Protein AF-A0A7K1TTN1-F1 (afdb_monomer)

pLDDT: mean 75.19, std 17.67, range [38.16, 95.88]

Sequence (261 aa):
MTITYNLHSREGASLLLTLPEPTRIPIPAVREAVEKFAKRAAQHREASAALRAADSAVDRARAEIDAEAADAAEDGGTVPAKKLVKKLRAAQDALEEARIEFDARDTALRKAHTRVVETIRHHAPAWRAEVMGLADAAILRVTSARETLRKAGVELDESISTLGLLDRLTDGARMRGRSVPMTDGIPALLPLDVSAAYVGEALDRIGIAIGEAMETLDVQRGAERSTPDVVVPVAGEDQADEPPASEPAALGDMTIGADDE

Solvent-accessible surface area (backbone atoms only — not comparable to full-atom values): 15153 Å² total; per-residue (Å²): 114,71,50,74,45,81,44,77,46,93,89,71,52,67,51,76,48,77,44,69,42,51,93,75,44,87,46,63,72,47,22,55,36,48,50,54,34,53,54,35,51,51,52,34,53,51,31,50,50,49,33,53,52,27,50,55,42,36,54,48,42,48,54,52,40,54,48,57,42,48,53,26,53,73,72,73,47,81,58,63,58,74,62,46,52,52,53,43,48,56,31,47,52,51,30,52,52,29,46,54,51,32,54,54,33,49,53,52,34,54,53,32,50,53,50,32,54,52,45,42,62,74,41,40,67,63,47,50,55,52,52,49,54,52,47,54,55,47,51,53,50,52,54,51,49,51,52,51,51,52,52,54,50,51,54,47,51,52,53,49,51,50,49,55,49,50,52,52,52,54,49,61,54,41,77,72,76,59,91,74,97,81,74,99,75,68,77,82,70,68,63,68,73,57,59,54,50,54,52,51,52,50,54,48,53,52,49,50,54,51,50,56,52,50,53,54,50,50,51,54,55,49,49,63,73,65,56,72,92,68,82,70,80,76,84,70,93,73,82,75,83,75,79,80,82,76,78,83,75,90,76,75,91,72,84,77,78,80,86,79,138

Mean predicted aligned error: 15.79 Å

Structure (mmCIF, N/CA/C/O backbone):
data_AF-A0A7K1TTN1-F1
#
_entry.id   AF-A0A7K1TTN1-F1
#
loop_
_atom_site.group_PDB
_atom_site.id
_atom_site.type_symbol
_atom_site.label_atom_id
_atom_site.label_alt_id
_atom_site.label_comp_id
_atom_site.label_asym_id
_atom_site.label_entity_id
_atom_site.label_seq_id
_atom_site.pdbx_PDB_ins_code
_atom_site.Cartn_x
_atom_site.Cartn_y
_atom_site.Cartn_z
_atom_site.occupancy
_atom_site.B_iso_or_equiv
_atom_site.auth_seq_id
_atom_site.auth_comp_id
_atom_site.auth_asym_id
_atom_site.auth_atom_id
_atom_site.pdbx_PDB_model_num
ATOM 1 N N . MET A 1 1 ? 8.713 -3.041 -7.014 1.00 66.38 1 MET A N 1
ATOM 2 C CA . MET A 1 1 ? 7.601 -3.658 -6.280 1.00 66.38 1 MET A CA 1
ATOM 3 C C . MET A 1 1 ? 6.569 -2.566 -6.043 1.00 66.38 1 MET A C 1
ATOM 5 O O . MET A 1 1 ? 6.954 -1.416 -5.848 1.00 66.38 1 MET A O 1
ATOM 9 N N . THR A 1 2 ? 5.288 -2.884 -6.202 1.00 77.06 2 THR A N 1
ATOM 10 C CA . THR A 1 2 ? 4.166 -1.964 -5.961 1.00 77.06 2 THR A CA 1
ATOM 11 C C . THR A 1 2 ? 3.527 -2.310 -4.626 1.00 77.06 2 THR A C 1
ATOM 13 O O . THR A 1 2 ? 3.401 -3.486 -4.291 1.00 77.06 2 THR A O 1
ATOM 16 N N . ILE A 1 3 ? 3.125 -1.297 -3.867 1.00 79.00 3 ILE A N 1
ATOM 17 C CA . ILE A 1 3 ? 2.414 -1.454 -2.604 1.00 79.00 3 ILE A CA 1
ATOM 18 C C . ILE A 1 3 ? 0.946 -1.120 -2.860 1.00 79.00 3 ILE A C 1
ATOM 20 O O . ILE A 1 3 ? 0.617 -0.020 -3.309 1.00 79.00 3 ILE A O 1
ATOM 24 N N . THR A 1 4 ? 0.069 -2.080 -2.575 1.00 82.69 4 THR A N 1
ATOM 25 C CA . THR A 1 4 ? -1.381 -1.884 -2.635 1.00 82.69 4 THR A CA 1
ATOM 26 C C . THR A 1 4 ? -1.904 -1.589 -1.237 1.00 82.69 4 THR A C 1
ATOM 28 O O . THR A 1 4 ? -1.743 -2.383 -0.309 1.00 82.69 4 THR A O 1
ATOM 31 N N . TYR A 1 5 ? -2.547 -0.439 -1.088 1.00 77.75 5 TYR A N 1
ATOM 32 C CA . TYR A 1 5 ? -3.253 -0.043 0.118 1.00 77.75 5 TYR A CA 1
ATOM 33 C C . TYR A 1 5 ? -4.741 -0.286 -0.112 1.00 77.75 5 TYR A C 1
ATOM 35 O O . TYR A 1 5 ? -5.358 0.396 -0.923 1.00 77.75 5 TYR A O 1
ATOM 43 N N . ASN A 1 6 ? -5.293 -1.274 0.592 1.00 82.44 6 ASN A N 1
ATOM 44 C CA . ASN A 1 6 ? -6.732 -1.478 0.701 1.00 82.44 6 ASN A CA 1
ATOM 45 C C . ASN A 1 6 ? -7.145 -1.097 2.124 1.00 82.44 6 ASN A C 1
ATOM 47 O O . ASN A 1 6 ? -6.752 -1.764 3.087 1.00 82.44 6 ASN A O 1
ATOM 51 N N . LEU A 1 7 ? -7.823 0.040 2.260 1.00 76.06 7 LEU A N 1
ATOM 52 C CA . LEU A 1 7 ? -8.209 0.601 3.550 1.00 76.06 7 LEU A CA 1
ATOM 53 C C . LEU A 1 7 ? -9.715 0.828 3.553 1.00 76.06 7 LEU A C 1
ATOM 55 O O . LEU A 1 7 ? -10.249 1.517 2.688 1.00 76.06 7 LEU A O 1
ATOM 59 N N . HIS A 1 8 ? -10.389 0.243 4.535 1.00 76.19 8 HIS A N 1
ATOM 60 C CA . HIS A 1 8 ? -11.821 0.412 4.729 1.00 76.19 8 HIS A CA 1
ATOM 61 C C . HIS A 1 8 ? -12.064 1.540 5.721 1.00 76.19 8 HIS A C 1
ATOM 63 O O . HIS A 1 8 ? -11.552 1.500 6.841 1.00 76.19 8 HIS A O 1
ATOM 69 N N . SER A 1 9 ? -12.851 2.520 5.300 1.00 74.19 9 SER A N 1
ATOM 70 C CA . SER A 1 9 ? -13.423 3.516 6.190 1.00 74.19 9 SER A CA 1
ATOM 71 C C . SER A 1 9 ? -14.698 2.976 6.843 1.00 74.19 9 SER A C 1
ATOM 73 O O . SER A 1 9 ? -15.355 2.065 6.331 1.00 74.19 9 SER A O 1
ATOM 75 N N . ARG A 1 10 ? -15.074 3.577 7.972 1.00 70.31 10 ARG A N 1
ATOM 76 C CA . ARG A 1 10 ? -16.299 3.278 8.722 1.00 70.31 10 ARG A CA 1
ATOM 77 C C . ARG A 1 10 ? -17.580 3.533 7.928 1.00 70.31 10 ARG A C 1
ATOM 79 O O . ARG A 1 10 ? -18.557 2.825 8.130 1.00 70.31 10 ARG A O 1
ATOM 86 N N . GLU A 1 11 ? -17.568 4.485 6.998 1.00 72.81 11 GLU A N 1
ATOM 87 C CA . GLU A 1 11 ? -18.712 4.783 6.117 1.00 72.81 11 GLU A CA 1
ATOM 88 C C . GLU A 1 11 ? -18.897 3.739 4.995 1.00 72.81 11 GLU A C 1
ATOM 90 O O . GLU A 1 11 ? -19.716 3.923 4.102 1.00 72.81 11 GLU A O 1
ATOM 95 N N . GLY A 1 12 ? -18.112 2.654 4.991 1.00 69.25 12 GLY A N 1
ATOM 96 C CA . GLY A 1 12 ? -18.140 1.632 3.940 1.00 69.25 12 GLY A CA 1
ATOM 97 C C . GLY A 1 12 ? -17.343 2.006 2.687 1.00 69.25 12 GLY A C 1
ATOM 98 O O . GLY A 1 12 ? -17.190 1.183 1.788 1.00 69.25 12 GLY A O 1
ATOM 99 N N . ALA A 1 13 ? -16.773 3.213 2.632 1.00 71.56 13 ALA A N 1
ATOM 100 C CA . ALA A 1 13 ? -15.875 3.616 1.560 1.00 71.56 13 ALA A CA 1
ATOM 101 C C . ALA A 1 13 ? -14.544 2.850 1.653 1.00 71.56 13 ALA A C 1
ATOM 103 O O . ALA A 1 13 ? -13.843 2.914 2.666 1.00 71.56 13 ALA A O 1
ATOM 104 N N . SER A 1 14 ? -14.169 2.140 0.589 1.00 77.38 14 SER A N 1
ATOM 105 C CA . SER A 1 14 ? -12.835 1.556 0.447 1.00 77.38 14 SER A CA 1
ATOM 106 C C . SER A 1 14 ? -11.921 2.509 -0.316 1.00 77.38 14 SER A C 1
ATOM 108 O O . SER A 1 14 ? -12.202 2.858 -1.463 1.00 77.38 14 SER A O 1
ATOM 110 N N . LEU A 1 15 ? -10.803 2.890 0.293 1.00 76.38 15 LEU A N 1
ATOM 111 C CA . LEU A 1 15 ? -9.712 3.571 -0.389 1.00 76.38 15 LEU A CA 1
ATOM 112 C C . LEU A 1 15 ? -8.762 2.509 -0.941 1.00 76.38 15 LEU A C 1
ATOM 114 O O . LEU A 1 15 ? -8.043 1.852 -0.182 1.00 76.38 15 LEU A O 1
ATOM 118 N N . LEU A 1 16 ? -8.784 2.348 -2.265 1.00 80.56 16 LEU A N 1
ATOM 119 C CA . LEU A 1 16 ? -7.839 1.517 -2.999 1.00 80.56 16 LEU A CA 1
ATOM 120 C C . LEU A 1 16 ? -6.797 2.415 -3.661 1.00 80.56 16 LEU A C 1
ATOM 122 O O . LEU A 1 16 ? -7.127 3.226 -4.524 1.00 80.56 16 LEU A O 1
ATOM 126 N N . LEU A 1 17 ? -5.535 2.248 -3.274 1.00 78.06 17 LEU A N 1
ATOM 127 C CA . LEU A 1 17 ? -4.427 2.980 -3.874 1.00 78.06 17 LEU A CA 1
ATOM 128 C C . LEU A 1 17 ? -3.251 2.032 -4.112 1.00 78.06 17 LEU A C 1
ATOM 130 O O . LEU A 1 17 ? -2.709 1.460 -3.167 1.00 78.06 17 LEU A O 1
ATOM 134 N N . THR A 1 18 ? -2.846 1.874 -5.371 1.00 81.38 18 THR A N 1
ATOM 135 C CA . THR A 1 18 ? -1.661 1.095 -5.751 1.00 81.38 18 THR A CA 1
ATOM 136 C C . THR A 1 18 ? -0.576 2.049 -6.209 1.00 81.38 18 THR A C 1
ATOM 138 O O . THR A 1 18 ? -0.750 2.769 -7.190 1.00 81.38 18 THR A O 1
ATOM 141 N N . LEU A 1 19 ? 0.546 2.063 -5.490 1.00 80.50 19 LEU A N 1
ATOM 142 C CA . LEU A 1 19 ? 1.662 2.959 -5.776 1.00 80.50 19 LEU A CA 1
ATOM 143 C C . LEU A 1 19 ? 2.989 2.200 -5.798 1.00 80.50 19 LEU A C 1
ATOM 145 O O . LEU A 1 19 ? 3.146 1.208 -5.082 1.00 80.50 19 LEU A O 1
ATOM 149 N N . PRO A 1 20 ? 3.963 2.640 -6.608 1.00 80.00 20 PRO A N 1
ATOM 150 C CA . PRO A 1 20 ? 5.324 2.133 -6.509 1.00 80.00 20 PRO A CA 1
ATOM 151 C C . PRO A 1 20 ? 5.926 2.444 -5.131 1.00 80.00 20 PRO A C 1
ATOM 153 O O . PRO A 1 20 ? 5.521 3.391 -4.455 1.00 80.00 20 PRO A O 1
ATOM 156 N N . GLU A 1 21 ? 6.915 1.647 -4.722 1.00 82.44 21 GLU A N 1
ATOM 157 C CA . GLU A 1 21 ? 7.724 1.942 -3.533 1.00 82.44 21 GLU A CA 1
ATOM 158 C C . GLU A 1 21 ? 8.267 3.382 -3.570 1.00 82.44 21 GLU A C 1
ATOM 160 O O . GLU A 1 21 ? 8.785 3.791 -4.615 1.00 82.44 21 GLU A O 1
ATOM 165 N N . PRO A 1 22 ? 8.228 4.132 -2.450 1.00 82.50 22 PRO A N 1
ATOM 166 C CA . PRO A 1 22 ? 8.667 5.528 -2.420 1.00 82.50 22 PRO A CA 1
ATOM 167 C C . PRO A 1 22 ? 10.078 5.754 -2.973 1.00 82.50 22 PRO A C 1
ATOM 169 O O . PRO A 1 22 ? 10.317 6.699 -3.722 1.00 82.50 22 PRO A O 1
ATOM 172 N N . THR A 1 23 ? 11.003 4.835 -2.693 1.00 84.19 23 THR A N 1
ATOM 173 C CA . THR A 1 23 ? 12.397 4.886 -3.165 1.00 84.19 23 THR A CA 1
ATOM 174 C C . THR A 1 23 ? 12.532 4.841 -4.688 1.00 84.19 23 THR A C 1
ATOM 176 O O . THR A 1 23 ? 13.551 5.272 -5.220 1.00 84.19 23 THR A O 1
ATOM 179 N N . ARG A 1 24 ? 11.511 4.347 -5.397 1.00 82.50 24 ARG A N 1
ATOM 180 C CA . ARG A 1 24 ? 11.474 4.247 -6.863 1.00 82.50 24 ARG A CA 1
ATOM 181 C C . ARG A 1 24 ? 10.769 5.424 -7.530 1.00 82.50 24 ARG A C 1
ATOM 183 O O . ARG A 1 24 ? 10.731 5.478 -8.754 1.00 82.50 24 ARG A O 1
ATOM 190 N N . ILE A 1 25 ? 10.182 6.337 -6.758 1.00 85.94 25 ILE A N 1
ATOM 191 C CA . ILE A 1 25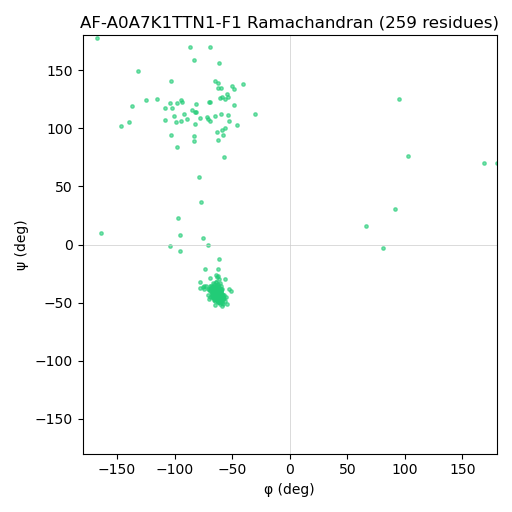 ? 9.487 7.507 -7.295 1.00 85.94 25 ILE A CA 1
ATOM 192 C C . ILE A 1 25 ? 10.538 8.579 -7.615 1.00 85.94 25 ILE A C 1
ATOM 194 O O . ILE A 1 25 ? 11.167 9.085 -6.682 1.00 85.94 25 ILE A O 1
ATOM 198 N N . PRO A 1 26 ? 10.747 8.946 -8.892 1.00 84.44 26 PRO A N 1
ATOM 199 C CA . PRO A 1 26 ? 11.789 9.894 -9.287 1.00 84.44 26 PRO A CA 1
ATOM 200 C C . PRO A 1 26 ? 11.485 11.324 -8.824 1.00 84.44 26 PRO A C 1
ATOM 202 O O . PRO A 1 26 ? 12.406 12.070 -8.518 1.00 84.44 26 PRO A O 1
ATOM 205 N N . ILE A 1 27 ? 10.204 11.688 -8.692 1.00 89.19 27 ILE A N 1
ATOM 206 C CA . ILE A 1 27 ? 9.778 13.029 -8.277 1.00 89.19 27 ILE A CA 1
ATOM 207 C C . ILE A 1 27 ? 9.756 13.141 -6.739 1.00 89.19 27 ILE A C 1
ATOM 209 O O . ILE A 1 27 ? 8.917 12.488 -6.106 1.00 89.19 27 ILE A O 1
ATOM 213 N N . PRO A 1 28 ? 10.596 13.993 -6.112 1.00 90.81 28 PRO A N 1
ATOM 214 C CA . PRO A 1 28 ? 10.676 14.104 -4.651 1.00 90.81 28 PRO A CA 1
ATOM 215 C C . PRO A 1 28 ? 9.349 14.494 -3.990 1.00 90.81 28 PRO A C 1
ATOM 217 O O . PRO A 1 28 ? 8.943 13.871 -3.015 1.00 90.81 28 PRO A O 1
ATOM 220 N N . ALA A 1 29 ? 8.618 15.452 -4.566 1.00 89.62 29 ALA A N 1
ATOM 221 C CA . ALA A 1 29 ? 7.331 15.897 -4.026 1.00 89.62 29 ALA A CA 1
ATOM 222 C C . ALA A 1 29 ? 6.288 14.766 -3.979 1.00 89.62 29 ALA A C 1
ATOM 224 O O . ALA A 1 29 ? 5.553 14.615 -3.002 1.00 89.62 29 ALA A O 1
ATOM 225 N N . VAL A 1 30 ? 6.248 13.929 -5.021 1.00 88.88 30 VAL A N 1
ATOM 226 C CA . VAL A 1 30 ? 5.375 12.752 -5.046 1.00 88.88 30 VAL A CA 1
ATOM 227 C C . VAL A 1 30 ? 5.844 11.734 -4.010 1.00 88.88 30 VAL A C 1
ATOM 229 O O . VAL A 1 30 ? 5.021 11.210 -3.264 1.00 88.88 30 VAL A O 1
ATOM 232 N N . ARG A 1 31 ? 7.154 11.481 -3.916 1.00 91.81 31 ARG A N 1
ATOM 233 C CA . ARG A 1 31 ? 7.733 10.566 -2.924 1.00 91.81 31 ARG A CA 1
ATOM 234 C C . ARG A 1 31 ? 7.320 10.939 -1.502 1.00 91.81 31 ARG A C 1
ATOM 236 O O . ARG A 1 31 ? 6.770 10.097 -0.799 1.00 91.81 31 ARG A O 1
ATOM 243 N N . GLU A 1 32 ? 7.502 12.197 -1.113 1.00 92.75 32 GLU A N 1
ATOM 244 C CA . GLU A 1 32 ? 7.120 12.697 0.212 1.00 92.75 32 GLU A CA 1
ATOM 245 C C . GLU A 1 32 ? 5.619 12.533 0.484 1.00 92.75 32 GLU A C 1
ATOM 247 O O . GLU A 1 32 ? 5.213 12.123 1.577 1.00 92.75 32 GLU A O 1
ATOM 252 N N . ALA A 1 33 ? 4.772 12.816 -0.513 1.00 90.94 33 ALA A N 1
ATOM 253 C CA . ALA A 1 33 ? 3.330 12.633 -0.390 1.00 90.94 33 ALA A CA 1
ATOM 254 C C . ALA A 1 33 ? 2.968 11.156 -0.150 1.00 90.94 33 ALA A C 1
ATOM 256 O O . ALA A 1 33 ? 2.152 10.857 0.729 1.00 90.94 33 ALA A O 1
ATOM 257 N N . VAL A 1 34 ? 3.602 10.233 -0.881 1.00 91.12 34 VAL A N 1
ATOM 258 C CA . VAL A 1 34 ? 3.392 8.785 -0.733 1.00 91.12 34 VAL A CA 1
ATOM 259 C C . VAL A 1 34 ? 3.912 8.272 0.611 1.00 91.12 34 VAL A C 1
ATOM 261 O O . VAL A 1 34 ? 3.213 7.507 1.271 1.00 91.12 34 VAL A O 1
ATOM 264 N N . GLU A 1 35 ? 5.079 8.719 1.078 1.00 92.31 35 GLU A N 1
ATOM 265 C CA . GLU A 1 35 ? 5.612 8.353 2.401 1.00 92.31 35 GLU A CA 1
ATOM 266 C C . GLU A 1 35 ? 4.697 8.828 3.530 1.00 92.31 35 GLU A C 1
ATOM 268 O O . GLU A 1 35 ? 4.378 8.078 4.460 1.00 92.31 35 GLU A O 1
ATOM 273 N N . LYS A 1 36 ? 4.204 10.066 3.425 1.00 92.56 36 LYS A N 1
ATOM 274 C CA . LYS A 1 36 ? 3.244 10.615 4.380 1.00 92.56 36 LYS A CA 1
ATOM 275 C C . LYS A 1 36 ? 1.948 9.810 4.370 1.00 92.56 36 LYS A C 1
ATOM 277 O O . LYS A 1 36 ? 1.444 9.489 5.446 1.00 92.56 36 LYS A O 1
ATOM 282 N N . PHE A 1 37 ? 1.428 9.447 3.197 1.00 91.38 37 PHE A N 1
ATOM 283 C CA . PHE A 1 37 ? 0.255 8.581 3.080 1.00 91.38 37 PHE A CA 1
ATOM 284 C C . PHE A 1 37 ? 0.502 7.201 3.700 1.00 91.38 37 PHE A C 1
ATOM 286 O O . PHE A 1 37 ? -0.305 6.757 4.511 1.00 91.38 37 PHE A O 1
ATOM 293 N N . ALA A 1 38 ? 1.640 6.564 3.418 1.00 90.75 38 ALA A N 1
ATOM 294 C CA . ALA A 1 38 ? 2.007 5.269 3.985 1.00 90.75 38 ALA A CA 1
ATOM 295 C C . ALA A 1 38 ? 2.051 5.306 5.522 1.00 90.75 38 ALA A C 1
ATOM 297 O O . ALA A 1 38 ? 1.495 4.425 6.182 1.00 90.75 38 ALA A O 1
ATOM 298 N N . LYS A 1 39 ? 2.631 6.365 6.103 1.00 92.56 39 LYS A N 1
ATOM 299 C CA . LYS A 1 39 ? 2.642 6.580 7.557 1.00 92.56 39 LYS A CA 1
ATOM 300 C C . LYS A 1 39 ? 1.228 6.737 8.123 1.00 92.56 39 LYS A C 1
ATOM 302 O O . LYS A 1 39 ? 0.917 6.159 9.160 1.00 92.56 39 LYS A O 1
ATOM 307 N N . ARG A 1 40 ? 0.355 7.495 7.450 1.00 92.44 40 ARG A N 1
ATOM 308 C CA . ARG A 1 40 ? -1.050 7.666 7.871 1.00 92.44 40 ARG A CA 1
ATOM 309 C C . ARG A 1 40 ? -1.856 6.376 7.728 1.00 92.44 40 ARG A C 1
ATOM 311 O O . ARG A 1 40 ? -2.666 6.085 8.599 1.00 92.44 40 ARG A O 1
ATOM 318 N N . ALA A 1 41 ? -1.597 5.581 6.695 1.00 90.69 41 ALA A N 1
ATOM 319 C CA . ALA A 1 41 ? -2.213 4.274 6.503 1.00 90.69 41 ALA A CA 1
ATOM 320 C C . ALA A 1 41 ? -1.834 3.292 7.623 1.00 90.69 41 ALA A C 1
ATOM 322 O O . ALA A 1 41 ? -2.697 2.564 8.106 1.00 90.69 41 ALA A O 1
ATOM 323 N N . ALA A 1 42 ? -0.572 3.292 8.070 1.00 91.50 42 ALA A N 1
ATOM 324 C CA . ALA A 1 42 ? -0.142 2.500 9.224 1.00 91.50 42 ALA A CA 1
ATOM 325 C C . ALA A 1 42 ? -0.876 2.928 10.507 1.00 91.50 42 ALA A C 1
ATOM 327 O O . ALA A 1 42 ? -1.509 2.095 11.149 1.00 91.50 42 ALA A O 1
ATOM 328 N N . GLN A 1 43 ? -0.907 4.234 10.796 1.00 93.56 43 GLN A N 1
ATOM 329 C CA . GLN A 1 43 ? -1.634 4.788 11.949 1.00 93.56 43 GLN A CA 1
ATOM 330 C C . GLN A 1 43 ? -3.135 4.465 11.915 1.00 93.56 43 GLN A C 1
ATOM 332 O O . GLN A 1 43 ? -3.732 4.174 12.944 1.00 93.56 43 GLN A O 1
ATOM 337 N N . HIS A 1 44 ? -3.757 4.496 10.735 1.00 92.81 44 HIS A N 1
ATOM 338 C CA . HIS A 1 44 ? -5.158 4.116 10.574 1.00 92.81 44 HIS A CA 1
ATOM 339 C C . HIS A 1 44 ? -5.391 2.630 10.887 1.00 92.81 44 HIS A C 1
ATOM 341 O O . HIS A 1 44 ? -6.378 2.282 11.530 1.00 92.81 44 HIS A O 1
ATOM 347 N N . ARG A 1 45 ? -4.487 1.735 10.463 1.00 91.25 45 ARG A N 1
ATOM 348 C CA . ARG A 1 45 ? -4.579 0.302 10.797 1.00 91.25 45 ARG A CA 1
ATOM 349 C C . ARG A 1 45 ? -4.422 0.059 12.295 1.00 91.25 45 ARG A C 1
ATOM 351 O O . ARG A 1 45 ? -5.181 -0.733 12.844 1.00 91.25 45 ARG A O 1
ATOM 358 N N . GLU A 1 46 ? -3.483 0.748 12.940 1.00 94.00 46 GLU A N 1
ATOM 359 C CA . GLU A 1 46 ? -3.291 0.696 14.395 1.00 94.00 46 GLU A CA 1
ATOM 360 C C . GLU A 1 46 ? -4.552 1.162 15.134 1.00 94.00 46 GLU A C 1
ATOM 362 O O . GLU A 1 46 ? -5.073 0.429 15.973 1.00 94.00 46 GLU A O 1
ATOM 367 N N . ALA A 1 47 ? -5.114 2.312 14.749 1.00 93.00 47 ALA A N 1
ATOM 368 C CA . ALA A 1 47 ? -6.361 2.815 15.325 1.00 93.00 47 ALA A CA 1
ATOM 369 C C . ALA A 1 47 ? -7.551 1.874 15.062 1.00 93.00 47 ALA A C 1
ATOM 371 O O . ALA A 1 47 ? -8.385 1.666 15.938 1.00 93.00 47 ALA A O 1
ATOM 372 N N . SER A 1 48 ? -7.620 1.244 13.883 1.00 92.56 48 SER A N 1
ATOM 373 C CA . SER A 1 48 ? -8.652 0.245 13.570 1.00 92.56 48 SER A CA 1
ATOM 374 C C . SER A 1 48 ? -8.547 -0.985 14.473 1.00 92.56 48 SER A C 1
ATOM 376 O O . SER A 1 48 ? -9.560 -1.500 14.945 1.00 92.56 48 SER A O 1
ATOM 378 N N . ALA A 1 49 ? -7.325 -1.456 14.737 1.00 93.50 49 ALA A N 1
ATOM 379 C CA . ALA A 1 49 ? -7.089 -2.561 15.656 1.00 93.50 49 ALA A CA 1
ATOM 380 C C . ALA A 1 49 ? -7.466 -2.184 17.098 1.00 93.50 49 ALA A C 1
ATOM 382 O O . ALA A 1 49 ? -8.137 -2.969 17.767 1.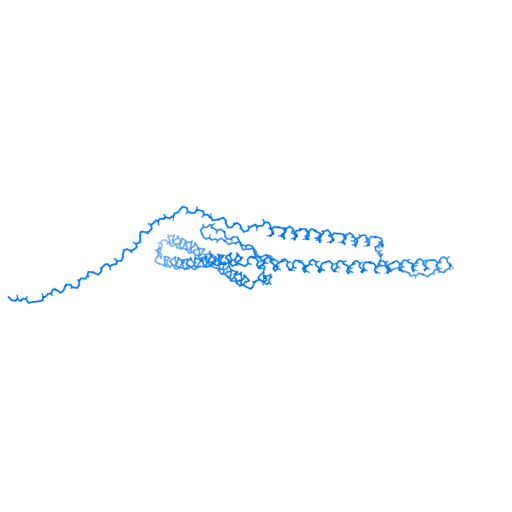00 93.50 49 ALA A O 1
ATOM 383 N N . ALA A 1 50 ? -7.106 -0.975 17.544 1.00 93.81 50 ALA A N 1
ATOM 384 C CA . ALA A 1 50 ? -7.480 -0.453 18.858 1.00 93.81 50 ALA A CA 1
ATOM 385 C C . ALA A 1 50 ? -9.005 -0.347 19.023 1.00 93.81 50 ALA A C 1
ATOM 387 O O . ALA A 1 50 ? -9.546 -0.810 20.026 1.00 93.81 50 ALA A O 1
ATOM 388 N N . LEU A 1 51 ? -9.710 0.159 18.006 1.00 94.50 51 LEU A N 1
ATOM 389 C CA . LEU A 1 51 ? -11.170 0.234 17.990 1.00 94.50 51 LEU A CA 1
ATOM 390 C C . LEU A 1 51 ? -11.817 -1.149 18.142 1.00 94.50 51 LEU A C 1
ATOM 392 O O . LEU A 1 51 ? -12.691 -1.327 18.986 1.00 94.50 51 LEU A O 1
ATOM 396 N N . ARG A 1 52 ? -11.363 -2.149 17.373 1.00 94.50 52 ARG A N 1
ATOM 397 C CA . ARG A 1 52 ? -11.873 -3.530 17.483 1.00 94.50 52 ARG A CA 1
ATOM 398 C C . ARG A 1 52 ? -11.596 -4.143 18.854 1.00 94.50 52 ARG A C 1
ATOM 400 O O . ARG A 1 52 ? -12.435 -4.874 19.379 1.00 94.50 52 ARG A O 1
ATOM 407 N N . ALA A 1 53 ? -10.427 -3.864 19.428 1.00 94.25 53 ALA A N 1
ATOM 408 C CA . ALA A 1 53 ? -10.065 -4.345 20.756 1.00 94.25 53 ALA A CA 1
ATOM 409 C C . ALA A 1 53 ? -10.952 -3.724 21.848 1.00 94.25 53 ALA A C 1
ATOM 411 O O . ALA A 1 53 ? -11.387 -4.442 22.749 1.00 94.25 53 ALA A O 1
ATOM 412 N N . ALA A 1 54 ? -11.254 -2.425 21.747 1.00 94.56 54 ALA A N 1
ATOM 413 C CA . ALA A 1 54 ? -12.156 -1.731 22.662 1.00 94.56 54 ALA A CA 1
ATOM 414 C C . ALA A 1 54 ? -13.603 -2.236 22.536 1.00 94.56 54 ALA A C 1
ATOM 416 O O . ALA A 1 54 ? -14.256 -2.485 23.546 1.00 94.56 54 ALA A O 1
ATOM 417 N N . ASP A 1 55 ? -14.075 -2.478 21.312 1.00 95.62 55 ASP A N 1
ATOM 418 C CA . ASP A 1 55 ? -15.410 -3.034 21.050 1.00 95.62 55 ASP A CA 1
ATOM 419 C C . ASP A 1 55 ? -15.550 -4.433 21.676 1.00 95.62 55 ASP A C 1
ATOM 421 O O . ASP A 1 55 ? -16.438 -4.689 22.489 1.00 95.62 55 ASP A O 1
ATOM 425 N N . SER A 1 56 ? -14.547 -5.289 21.451 1.00 95.56 56 SER A N 1
ATOM 426 C CA . SER A 1 56 ? -14.461 -6.615 22.079 1.00 95.56 56 SER A CA 1
ATOM 427 C C . SER A 1 56 ? -14.349 -6.550 23.610 1.00 95.56 56 SER A C 1
ATOM 429 O O . SER A 1 56 ? -14.701 -7.501 24.307 1.00 95.56 56 SER A O 1
ATOM 431 N N . ALA A 1 57 ? -13.799 -5.469 24.171 1.00 93.56 57 ALA A N 1
ATOM 432 C CA . ALA A 1 57 ? -13.740 -5.271 25.618 1.00 93.56 57 ALA A CA 1
ATOM 433 C C . ALA A 1 57 ? -15.111 -4.896 26.196 1.00 93.56 57 ALA A C 1
ATOM 435 O O . ALA A 1 57 ? -15.441 -5.362 27.284 1.00 93.56 57 ALA A O 1
ATOM 436 N N . VAL A 1 58 ? -15.924 -4.123 25.468 1.00 95.56 58 VAL A N 1
ATOM 437 C CA . VAL A 1 58 ? -17.313 -3.834 25.855 1.00 95.56 58 VAL A CA 1
ATOM 438 C C . VAL A 1 58 ? -18.149 -5.108 25.849 1.00 95.56 58 VAL A C 1
ATOM 440 O O . VAL A 1 58 ? -18.862 -5.359 26.818 1.00 95.56 58 VAL A O 1
ATOM 443 N N . ASP A 1 59 ? -18.030 -5.941 24.816 1.00 95.62 59 ASP A N 1
ATOM 444 C CA . ASP A 1 59 ? -18.777 -7.201 24.746 1.00 95.62 59 ASP A CA 1
ATOM 445 C C . ASP A 1 59 ? -18.368 -8.182 25.849 1.00 95.62 59 ASP A C 1
ATOM 447 O O . ASP A 1 59 ? -19.230 -8.781 26.494 1.00 95.62 59 ASP A O 1
ATOM 451 N N . ARG A 1 60 ? -17.066 -8.284 26.151 1.00 93.19 60 ARG A N 1
ATOM 452 C CA . ARG A 1 60 ? -16.588 -9.062 27.305 1.00 93.19 60 ARG A CA 1
ATOM 453 C C . ARG A 1 60 ? -17.101 -8.504 28.626 1.00 93.19 60 ARG A C 1
ATOM 455 O O . ARG A 1 60 ? -17.582 -9.273 29.447 1.00 93.19 60 ARG A O 1
ATOM 462 N N . ALA A 1 61 ? -17.061 -7.185 28.815 1.00 92.62 61 ALA A N 1
ATOM 463 C CA . ALA A 1 61 ? -17.583 -6.559 30.025 1.00 92.62 61 ALA A CA 1
ATOM 464 C C . ALA A 1 61 ? -19.088 -6.822 30.195 1.00 92.62 61 ALA A C 1
ATOM 466 O O . ALA A 1 61 ? -19.529 -7.063 31.312 1.00 92.62 61 ALA A O 1
ATOM 467 N N . ARG A 1 62 ? -19.874 -6.818 29.108 1.00 94.31 62 ARG A N 1
ATOM 468 C CA . ARG A 1 62 ? -21.296 -7.199 29.139 1.00 94.31 62 ARG A CA 1
ATOM 469 C C . ARG A 1 62 ? -21.479 -8.653 29.557 1.00 94.31 62 ARG A C 1
ATOM 471 O O . ARG A 1 62 ? -22.218 -8.906 30.497 1.00 94.31 62 ARG A O 1
ATOM 478 N N . ALA A 1 63 ? -20.752 -9.576 28.931 1.00 93.62 63 ALA A N 1
ATOM 479 C CA . ALA A 1 63 ? -20.829 -10.996 29.263 1.00 93.62 63 ALA A CA 1
ATOM 480 C C . ALA A 1 63 ? -20.425 -11.285 30.722 1.00 93.62 63 ALA A C 1
ATOM 482 O O . ALA A 1 63 ? -21.094 -12.053 31.406 1.00 93.62 63 ALA A O 1
ATOM 483 N N . GLU A 1 64 ? -19.366 -10.639 31.221 1.00 91.56 64 GLU A N 1
ATOM 484 C CA . GLU A 1 64 ? -18.944 -10.736 32.626 1.00 91.56 64 GLU A CA 1
ATOM 485 C C . GLU A 1 64 ? -19.995 -10.164 33.583 1.00 91.56 64 GLU A C 1
ATOM 487 O O . GLU A 1 64 ? -20.210 -10.711 34.660 1.00 91.56 64 GLU A O 1
ATOM 492 N N . ILE A 1 65 ? -20.657 -9.068 33.203 1.00 92.88 65 ILE A N 1
ATOM 493 C CA . ILE A 1 65 ? -21.732 -8.468 33.997 1.00 92.88 65 ILE A CA 1
ATOM 494 C C . ILE A 1 65 ? -22.951 -9.380 34.053 1.00 92.88 65 ILE A C 1
ATOM 496 O O . ILE A 1 65 ? -23.515 -9.541 35.132 1.00 92.88 65 ILE A O 1
ATOM 500 N N . ASP A 1 66 ? -23.341 -9.969 32.924 1.00 92.25 66 ASP A N 1
ATOM 501 C CA . ASP A 1 66 ? -24.475 -10.887 32.852 1.00 92.25 66 ASP A CA 1
ATOM 502 C C . ASP A 1 66 ? -24.203 -12.154 33.676 1.00 92.25 66 ASP A C 1
ATOM 504 O O . ASP A 1 66 ? -25.081 -12.596 34.414 1.00 92.25 66 ASP A O 1
ATOM 508 N N . ALA A 1 67 ? -22.973 -12.681 33.631 1.00 92.75 67 ALA A N 1
ATOM 509 C CA . ALA A 1 67 ? -22.540 -13.799 34.468 1.00 92.75 67 ALA A CA 1
ATOM 510 C C . ALA A 1 67 ? -22.528 -13.437 35.967 1.00 92.75 67 ALA A C 1
ATOM 512 O O . ALA A 1 67 ? -23.190 -14.103 36.754 1.00 92.75 67 ALA A O 1
ATOM 513 N N . GLU A 1 68 ? -21.870 -12.336 36.367 1.00 88.81 68 GLU A N 1
ATOM 514 C CA . GLU A 1 68 ? -21.838 -11.890 37.775 1.00 88.81 68 GLU A CA 1
ATOM 515 C C . GLU A 1 68 ? -23.252 -11.582 38.315 1.00 88.81 68 GLU A C 1
ATOM 517 O O . GLU A 1 68 ? -23.521 -11.763 39.504 1.00 88.81 68 GLU A O 1
ATOM 522 N N . ALA A 1 69 ? -24.162 -11.089 37.467 1.00 88.38 69 ALA A N 1
ATOM 523 C CA . ALA A 1 69 ? -25.550 -10.839 37.842 1.00 88.38 69 ALA A CA 1
ATOM 524 C C . ALA A 1 69 ? -26.369 -12.132 37.969 1.00 88.38 69 ALA A C 1
ATOM 526 O O . ALA A 1 69 ? -27.194 -12.220 38.880 1.00 88.38 69 ALA A O 1
ATOM 527 N N . ALA A 1 70 ? -26.145 -13.110 37.087 1.00 89.81 70 ALA A N 1
ATOM 528 C CA . ALA A 1 70 ? -26.779 -14.422 37.154 1.00 89.81 70 ALA A CA 1
ATOM 529 C C . ALA A 1 70 ? -26.349 -15.187 38.414 1.00 89.81 70 ALA A C 1
ATOM 531 O O . ALA A 1 70 ? -27.219 -15.622 39.165 1.00 89.81 70 ALA A O 1
ATOM 532 N N . ASP A 1 71 ? -25.044 -15.243 38.700 1.00 90.75 71 ASP A N 1
ATOM 533 C CA . ASP A 1 71 ? -24.493 -15.911 39.887 1.00 90.75 71 ASP A CA 1
ATOM 534 C C . ASP A 1 71 ? -25.061 -15.298 41.180 1.00 90.75 71 ASP A C 1
ATOM 536 O O . ASP A 1 71 ? -25.550 -15.997 42.066 1.00 90.75 71 ASP A O 1
ATOM 540 N N . ALA A 1 72 ? -25.091 -13.961 41.269 1.00 85.94 72 ALA A N 1
ATOM 541 C CA . ALA A 1 72 ? -25.649 -13.272 42.432 1.00 85.94 72 ALA A CA 1
ATOM 542 C C . ALA A 1 72 ? -27.157 -13.526 42.614 1.00 85.94 72 ALA A C 1
ATOM 544 O O . ALA A 1 72 ? -27.640 -13.536 43.748 1.00 85.94 72 ALA A O 1
ATOM 545 N N . ALA A 1 73 ? -27.900 -13.711 41.518 1.00 86.00 73 ALA A N 1
ATOM 546 C CA . ALA A 1 73 ? -29.319 -14.044 41.561 1.00 86.00 73 ALA A CA 1
ATOM 547 C C . ALA A 1 73 ? -29.564 -15.513 41.950 1.00 86.00 73 ALA A C 1
ATOM 549 O O . ALA A 1 73 ? -30.519 -15.783 42.680 1.00 86.00 73 ALA A O 1
ATOM 550 N N . GLU A 1 74 ? -28.710 -16.442 41.505 1.00 87.19 74 GLU A N 1
ATOM 551 C CA . GLU A 1 74 ? -28.766 -17.865 41.866 1.00 87.19 74 GLU A CA 1
ATOM 552 C C . GLU A 1 74 ? -28.512 -18.079 43.364 1.00 87.19 74 GLU A C 1
ATOM 554 O O . GLU A 1 74 ? -29.275 -18.783 44.027 1.00 87.19 74 GLU A O 1
ATOM 559 N N . ASP A 1 75 ? -27.530 -17.373 43.929 1.00 84.19 75 ASP A N 1
ATOM 560 C CA . ASP A 1 75 ? -27.207 -17.414 45.361 1.00 84.19 75 ASP A CA 1
ATOM 561 C C . ASP A 1 75 ? -28.269 -16.733 46.258 1.00 84.19 75 ASP A C 1
ATOM 563 O O . ASP A 1 75 ? -28.125 -16.676 47.483 1.00 84.19 75 ASP A O 1
ATOM 567 N N . GLY A 1 76 ? -29.339 -16.174 45.673 1.00 81.94 76 GLY A N 1
ATOM 568 C CA . GLY A 1 76 ? -30.362 -15.400 46.388 1.00 81.94 76 GLY A CA 1
ATOM 569 C C . GLY A 1 76 ? -29.835 -14.085 46.980 1.00 81.94 76 GLY A C 1
ATOM 570 O O . GLY A 1 76 ? -30.470 -13.491 47.856 1.00 81.94 76 GLY A O 1
ATOM 571 N N . GLY A 1 77 ? -28.659 -13.644 46.527 1.00 81.19 77 GLY A N 1
ATOM 572 C CA . GLY A 1 77 ? -27.970 -12.446 46.979 1.00 81.19 77 GLY A CA 1
ATOM 573 C C . GLY A 1 77 ? -28.401 -11.180 46.236 1.00 81.19 77 GLY A C 1
ATOM 574 O O . GLY A 1 77 ? -29.100 -11.191 45.224 1.00 81.19 77 GLY A O 1
ATOM 575 N N . THR A 1 78 ? -27.967 -10.029 46.748 1.00 83.81 78 THR A N 1
ATOM 576 C CA . THR A 1 78 ? -28.232 -8.737 46.108 1.00 83.81 78 THR A CA 1
ATOM 577 C C . THR A 1 78 ? -27.238 -8.496 44.972 1.00 83.81 78 THR A C 1
ATOM 579 O O . THR A 1 78 ? -26.035 -8.387 45.213 1.00 83.81 78 THR A O 1
ATOM 582 N N . VAL A 1 79 ? -27.729 -8.323 43.742 1.00 85.38 79 VAL A N 1
ATOM 583 C CA . VAL A 1 79 ? -26.883 -7.999 42.581 1.00 85.38 79 VAL A CA 1
ATOM 584 C C . VAL A 1 79 ? -26.144 -6.667 42.809 1.00 85.38 79 VAL A C 1
ATOM 586 O O . VAL A 1 79 ? -26.789 -5.638 43.054 1.00 85.38 79 VAL A O 1
ATOM 589 N N . PRO A 1 80 ? -24.801 -6.612 42.685 1.00 86.25 80 PRO A N 1
ATOM 590 C CA . PRO A 1 80 ? -24.016 -5.397 42.910 1.00 86.25 80 PRO A CA 1
ATOM 591 C C . PRO A 1 80 ? -24.074 -4.438 41.705 1.00 86.25 80 PRO A C 1
ATOM 593 O O . PRO A 1 80 ? -23.047 -4.033 41.154 1.00 86.25 80 PRO A O 1
ATOM 596 N N . ALA A 1 81 ? -25.280 -4.014 41.318 1.00 87.25 81 ALA A N 1
ATOM 597 C CA . ALA A 1 81 ? -25.557 -3.254 40.096 1.00 87.25 81 ALA A CA 1
ATOM 598 C C . ALA A 1 81 ? -24.660 -2.015 39.916 1.00 87.25 81 ALA A C 1
ATOM 600 O O . ALA A 1 81 ? -24.163 -1.757 38.823 1.00 87.25 81 ALA A O 1
ATOM 601 N N . LYS A 1 82 ? -24.364 -1.270 40.993 1.00 90.56 82 LYS A N 1
ATOM 602 C CA . LYS A 1 82 ? -23.479 -0.090 40.923 1.00 90.56 82 LYS A CA 1
ATOM 603 C C . LYS A 1 82 ? -22.051 -0.435 40.479 1.00 90.56 82 LYS A C 1
ATOM 605 O O . LYS A 1 82 ? -21.443 0.340 39.743 1.00 90.56 82 LYS A O 1
ATOM 610 N N . LYS A 1 83 ? -21.506 -1.573 40.926 1.00 90.69 83 LYS A N 1
ATOM 611 C CA . LYS A 1 83 ? -20.153 -2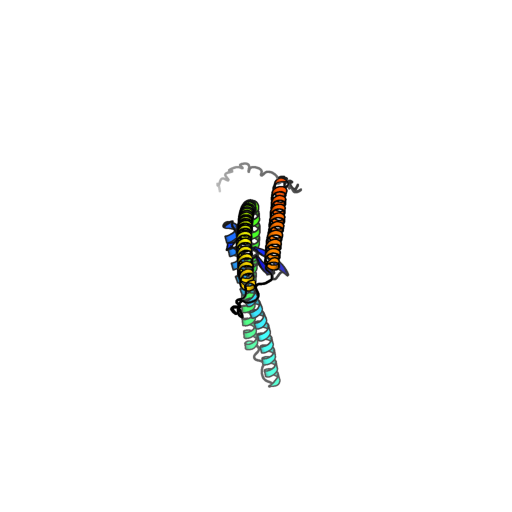.027 40.560 1.00 90.69 83 LYS A CA 1
ATOM 612 C C . LYS A 1 83 ? -20.120 -2.480 39.100 1.00 90.69 83 LYS A C 1
ATOM 614 O O . LYS A 1 83 ? -19.209 -2.090 38.374 1.00 90.69 83 LYS A O 1
ATOM 619 N N . LEU A 1 84 ? -21.137 -3.233 38.680 1.00 88.12 84 LEU A N 1
ATOM 620 C CA . LEU A 1 84 ? -21.295 -3.738 37.313 1.00 88.12 84 LEU A CA 1
ATOM 621 C C . LEU A 1 84 ? -21.440 -2.592 36.301 1.00 88.12 84 LEU A C 1
ATOM 623 O O . LEU A 1 84 ? -20.668 -2.499 35.352 1.00 88.12 84 LEU A O 1
ATOM 627 N N . VAL A 1 85 ? -22.332 -1.632 36.569 1.00 91.44 85 VAL A N 1
ATOM 628 C CA . VAL A 1 85 ? -22.517 -0.444 35.717 1.00 91.44 85 VAL A CA 1
ATOM 629 C C . VAL A 1 85 ? -21.230 0.376 35.601 1.00 91.44 85 VAL A C 1
ATOM 631 O O . VAL A 1 85 ? -20.908 0.860 34.519 1.00 91.44 85 VAL A O 1
ATOM 634 N N . LYS A 1 86 ? -20.454 0.512 36.686 1.00 93.56 86 LYS A N 1
ATOM 635 C CA . LYS A 1 86 ? -19.171 1.230 36.645 1.00 93.56 86 LYS A CA 1
ATOM 636 C C . LYS A 1 86 ? -18.151 0.542 35.729 1.00 93.56 86 LYS A C 1
ATOM 638 O O . LYS A 1 86 ? -17.456 1.241 34.997 1.00 93.56 86 LYS A O 1
ATOM 643 N N . LYS A 1 87 ? -18.068 -0.796 35.752 1.00 89.88 87 LYS A N 1
ATOM 644 C CA . LYS A 1 87 ? -17.202 -1.568 34.839 1.00 89.88 87 LYS A CA 1
ATOM 645 C C . LYS A 1 87 ? -17.619 -1.366 33.379 1.00 89.88 87 LYS A C 1
ATOM 647 O O . LYS A 1 87 ? -16.769 -1.041 32.556 1.00 89.88 87 LYS A O 1
ATOM 652 N N . LEU A 1 88 ? -18.917 -1.495 33.078 1.00 93.00 88 LEU A N 1
ATOM 653 C CA . LEU A 1 88 ? -19.435 -1.300 31.719 1.00 93.00 88 LEU A CA 1
ATOM 654 C C . LEU A 1 88 ? -19.124 0.100 31.198 1.00 93.00 88 LEU A C 1
ATOM 656 O O . LEU A 1 88 ? -18.652 0.248 30.077 1.00 93.00 88 LEU A O 1
ATOM 660 N N . ARG A 1 89 ? -19.358 1.118 32.031 1.00 94.75 89 ARG A N 1
ATOM 661 C CA . ARG A 1 89 ? -19.131 2.511 31.656 1.00 94.75 89 ARG A CA 1
ATOM 662 C C . ARG A 1 89 ? -17.663 2.784 31.341 1.00 94.75 89 ARG A C 1
ATOM 664 O O . ARG A 1 89 ? -17.385 3.390 30.321 1.00 94.75 89 ARG A O 1
ATOM 671 N N . ALA A 1 90 ? -16.734 2.254 32.136 1.00 93.56 90 ALA A N 1
ATOM 672 C CA . ALA A 1 90 ? -15.305 2.388 31.850 1.00 93.56 90 ALA A CA 1
ATOM 673 C C . ALA A 1 90 ? -14.909 1.759 30.497 1.00 93.56 90 ALA A C 1
ATOM 675 O O . ALA A 1 90 ? -14.104 2.332 29.767 1.00 93.56 90 ALA A O 1
ATOM 676 N N . ALA A 1 91 ? -15.490 0.608 30.138 1.00 93.19 91 ALA A N 1
ATOM 677 C CA . ALA A 1 91 ? -15.262 -0.009 28.830 1.00 93.19 91 ALA A CA 1
ATOM 678 C C . ALA A 1 91 ? -15.893 0.805 27.683 1.00 93.19 91 ALA A C 1
ATOM 680 O O . ALA A 1 91 ? -15.290 0.946 26.622 1.00 93.19 91 ALA A O 1
ATOM 681 N N . GLN A 1 92 ? -17.087 1.366 27.899 1.00 95.56 92 GLN A N 1
ATOM 682 C CA . GLN A 1 92 ? -17.762 2.238 26.933 1.00 95.56 92 GLN A CA 1
ATOM 683 C C . GLN A 1 92 ? -16.996 3.543 26.700 1.00 95.56 92 GLN A C 1
ATOM 685 O O . GLN A 1 92 ? -16.837 3.938 25.550 1.00 95.56 92 GLN A O 1
ATOM 690 N N . ASP A 1 93 ? -16.474 4.166 27.757 1.00 95.69 93 ASP A N 1
ATOM 691 C CA . ASP A 1 93 ? -15.669 5.387 27.665 1.00 95.69 93 ASP A CA 1
ATOM 692 C C . ASP A 1 93 ? -14.387 5.129 26.841 1.00 95.69 93 ASP A C 1
ATOM 694 O O . ASP A 1 93 ? -14.048 5.913 25.956 1.00 95.69 93 ASP A O 1
ATOM 698 N N . ALA A 1 94 ? -13.722 3.984 27.047 1.00 94.12 94 ALA A N 1
ATOM 699 C CA . ALA A 1 94 ? -12.557 3.583 26.250 1.00 94.12 94 ALA A CA 1
ATOM 700 C C . ALA A 1 94 ? -12.903 3.312 24.771 1.00 94.12 94 ALA A C 1
ATOM 702 O O . ALA A 1 94 ? -12.113 3.610 23.873 1.00 94.12 94 ALA A O 1
ATOM 703 N N . LEU A 1 95 ? -14.090 2.758 24.496 1.00 95.50 95 LEU A N 1
ATOM 704 C CA . LEU A 1 95 ? -14.590 2.584 23.132 1.00 95.50 95 LEU A CA 1
ATOM 705 C C . LEU A 1 95 ? -14.888 3.932 22.460 1.00 95.50 95 LEU A C 1
ATOM 707 O O . LEU A 1 95 ? -14.575 4.103 21.283 1.00 95.50 95 LEU A O 1
ATOM 711 N N . GLU A 1 96 ? -15.471 4.886 23.185 1.00 95.88 96 GLU A N 1
ATOM 712 C CA . GLU A 1 96 ? -15.718 6.250 22.704 1.00 95.88 96 GLU A CA 1
ATOM 713 C C . GLU A 1 96 ? -14.399 6.944 22.321 1.00 95.88 96 GLU A C 1
ATOM 715 O O . GLU A 1 96 ? -14.275 7.483 21.221 1.00 95.88 96 GLU A O 1
ATOM 720 N N . GLU A 1 97 ? -13.382 6.858 23.182 1.00 95.25 97 GLU A N 1
ATOM 721 C CA . GLU A 1 97 ? -12.048 7.411 22.924 1.00 95.25 97 GLU A CA 1
ATOM 722 C C . GLU A 1 97 ? -11.410 6.790 21.671 1.00 95.25 97 GLU A C 1
ATOM 724 O O . GLU A 1 97 ? -10.964 7.508 20.770 1.00 95.25 97 GLU A O 1
ATOM 729 N N . ALA A 1 98 ? -11.448 5.458 21.555 1.00 94.31 98 ALA A N 1
ATOM 730 C CA . ALA A 1 98 ? -10.930 4.750 20.387 1.00 94.31 98 ALA A CA 1
ATOM 731 C C . ALA A 1 98 ? -11.683 5.112 19.093 1.00 94.31 98 ALA A C 1
ATOM 733 O O . ALA A 1 98 ? -11.075 5.173 18.022 1.00 94.31 98 ALA A O 1
ATOM 734 N N . ARG A 1 99 ? -12.995 5.379 19.171 1.00 94.44 99 ARG A N 1
ATOM 735 C CA . ARG A 1 99 ? -13.800 5.850 18.030 1.00 94.44 99 ARG A CA 1
ATOM 736 C C . ARG A 1 99 ? -13.367 7.236 17.575 1.00 94.44 99 ARG A C 1
ATOM 738 O O . ARG A 1 99 ? -13.139 7.422 16.383 1.00 94.44 99 ARG A O 1
ATOM 745 N N . ILE A 1 100 ? -13.211 8.176 18.507 1.00 94.56 100 ILE A N 1
ATOM 746 C CA . ILE A 1 100 ? -12.763 9.540 18.196 1.00 94.56 100 ILE A CA 1
ATOM 747 C C . ILE A 1 100 ? -11.378 9.504 17.545 1.00 94.56 100 ILE A C 1
ATOM 749 O O . ILE A 1 100 ? -11.159 10.165 16.526 1.00 94.56 100 ILE A O 1
ATOM 753 N N . GLU A 1 101 ? -10.447 8.708 18.085 1.00 94.94 101 GLU A N 1
ATOM 754 C CA . GLU A 1 101 ? -9.131 8.561 17.468 1.00 94.94 101 GLU A CA 1
ATOM 755 C C . GLU A 1 101 ? -9.238 7.950 16.067 1.00 94.94 101 GLU A C 1
ATOM 757 O O . GLU A 1 101 ? -8.660 8.494 15.123 1.00 94.94 101 GLU A O 1
ATOM 762 N N . PHE A 1 102 ? -9.989 6.860 15.904 1.00 93.25 102 PHE A N 1
ATOM 763 C CA . PHE A 1 102 ? -10.172 6.220 14.606 1.00 93.25 102 PHE A CA 1
ATOM 764 C C . PHE A 1 102 ? -10.724 7.197 13.557 1.00 93.25 102 PHE A C 1
ATOM 766 O O . PHE A 1 102 ? -10.131 7.331 12.485 1.00 93.25 102 PHE A O 1
ATOM 773 N N . ASP A 1 103 ? -11.786 7.938 13.879 1.00 92.31 103 ASP A N 1
ATOM 774 C CA . ASP A 1 103 ? -12.418 8.897 12.966 1.00 92.31 103 ASP A CA 1
ATOM 775 C C . ASP A 1 103 ? -11.454 10.054 12.608 1.00 92.31 103 ASP A C 1
ATOM 777 O O . ASP A 1 103 ? -11.370 10.493 11.450 1.00 92.31 103 ASP A O 1
ATOM 781 N N . ALA A 1 104 ? -10.639 10.510 13.568 1.00 93.38 104 ALA A N 1
ATOM 782 C CA . ALA A 1 104 ? -9.591 11.501 13.321 1.00 93.38 104 ALA A CA 1
ATOM 783 C C . ALA A 1 104 ? -8.488 10.961 12.389 1.00 93.38 104 ALA A C 1
ATOM 785 O O . ALA A 1 104 ? -8.015 11.679 11.495 1.00 93.38 104 ALA A O 1
ATOM 786 N N . ARG A 1 105 ? -8.077 9.694 12.557 1.00 93.25 105 ARG A N 1
ATOM 787 C CA . ARG A 1 105 ? -7.091 9.041 11.677 1.00 93.25 105 ARG A CA 1
ATOM 788 C C . ARG A 1 105 ? -7.650 8.784 10.282 1.00 93.25 105 ARG A C 1
ATOM 790 O O . ARG A 1 105 ? -6.919 9.023 9.321 1.00 93.25 105 ARG A O 1
ATOM 797 N N . ASP A 1 106 ? -8.908 8.366 10.151 1.00 91.56 106 ASP A N 1
ATOM 798 C CA . ASP A 1 106 ? -9.568 8.173 8.853 1.00 91.56 106 ASP A CA 1
ATOM 799 C C . ASP A 1 106 ? -9.672 9.498 8.089 1.00 91.56 106 ASP A C 1
ATOM 801 O O . ASP A 1 106 ? -9.265 9.602 6.932 1.00 91.56 106 ASP A O 1
ATOM 805 N N . THR A 1 107 ? -10.070 10.576 8.768 1.00 91.00 107 THR A N 1
ATOM 806 C CA . THR A 1 107 ? -10.096 11.919 8.169 1.00 91.00 107 THR A CA 1
ATOM 807 C C . THR A 1 107 ? -8.704 12.361 7.701 1.00 91.00 107 THR A C 1
ATOM 809 O O . THR A 1 107 ? -8.543 12.896 6.598 1.00 91.00 107 THR A O 1
ATOM 812 N N . ALA A 1 108 ? -7.666 12.133 8.513 1.00 91.56 108 ALA A N 1
ATOM 813 C CA . ALA A 1 108 ? -6.288 12.452 8.141 1.00 91.56 108 ALA A CA 1
ATOM 814 C C . ALA A 1 108 ? -5.791 11.607 6.954 1.00 91.56 108 ALA A C 1
ATOM 816 O O . ALA A 1 108 ? -5.057 12.119 6.104 1.00 91.56 108 ALA A O 1
ATOM 817 N N . LEU A 1 109 ? -6.196 10.337 6.881 1.00 91.25 109 LEU A N 1
ATOM 818 C CA . LEU A 1 109 ? -5.896 9.434 5.775 1.00 91.25 109 LEU A CA 1
ATOM 819 C C . LEU A 1 109 ? -6.569 9.897 4.477 1.00 91.25 109 LEU A C 1
ATOM 821 O O . LEU A 1 109 ? -5.889 9.998 3.458 1.00 91.25 109 LEU A O 1
ATOM 825 N N . ARG A 1 110 ? -7.859 10.253 4.515 1.00 90.00 110 ARG A N 1
ATOM 826 C CA . ARG A 1 110 ? -8.601 10.800 3.364 1.00 90.00 110 ARG A CA 1
ATOM 827 C C . ARG A 1 110 ? -7.951 12.079 2.831 1.00 90.00 110 ARG A C 1
ATOM 829 O O . ARG A 1 110 ? -7.697 12.192 1.636 1.00 90.00 110 ARG A O 1
ATOM 836 N N . LYS A 1 111 ? -7.578 13.009 3.718 1.00 91.81 111 LYS A N 1
ATOM 837 C CA . LYS A 1 111 ? -6.842 14.229 3.332 1.00 91.81 111 LYS A CA 1
ATOM 838 C C . LYS A 1 111 ? -5.488 13.907 2.693 1.00 91.81 111 LYS A C 1
ATOM 840 O O . LYS A 1 111 ? -5.113 14.526 1.699 1.00 91.81 111 LYS A O 1
ATOM 845 N N . ALA A 1 112 ? -4.754 12.933 3.237 1.00 90.94 112 ALA A N 1
ATOM 846 C CA . ALA A 1 112 ? -3.489 12.490 2.655 1.00 90.94 112 ALA A CA 1
ATOM 847 C C . ALA A 1 112 ? -3.687 11.835 1.278 1.00 90.94 112 ALA A C 1
ATOM 849 O O . ALA A 1 112 ? -2.901 12.098 0.374 1.00 90.94 112 ALA A O 1
ATOM 850 N N . HIS A 1 113 ? -4.748 11.043 1.100 1.00 89.62 113 HIS A N 1
ATOM 851 C CA . HIS A 1 113 ? -5.113 10.440 -0.180 1.00 89.62 113 HIS A CA 1
ATOM 852 C C . HIS A 1 113 ? -5.364 11.509 -1.249 1.00 89.62 113 HIS A C 1
ATOM 854 O O . HIS A 1 113 ? -4.721 11.489 -2.298 1.00 89.62 113 HIS A O 1
ATOM 860 N N . THR A 1 114 ? -6.230 12.487 -0.962 1.00 90.00 114 THR A N 1
ATOM 861 C CA . THR A 1 114 ? -6.494 13.611 -1.873 1.00 90.00 114 THR A CA 1
ATOM 862 C C . THR A 1 114 ? -5.203 14.335 -2.237 1.00 90.00 114 THR A C 1
ATOM 864 O O . THR A 1 114 ? -4.935 14.561 -3.415 1.00 90.00 114 THR A O 1
ATOM 867 N N . ARG A 1 115 ? -4.339 14.604 -1.248 1.00 91.62 115 ARG A N 1
ATOM 868 C CA . ARG A 1 115 ? -3.063 15.284 -1.488 1.00 91.62 115 ARG A CA 1
ATOM 869 C C . ARG A 1 115 ? -2.129 14.494 -2.403 1.00 91.62 115 ARG A C 1
ATOM 871 O O . ARG A 1 115 ? -1.473 15.096 -3.252 1.00 91.62 115 ARG A O 1
ATOM 878 N N . VAL A 1 116 ? -2.056 13.172 -2.236 1.00 89.38 116 VAL A N 1
ATOM 879 C CA . VAL A 1 116 ? -1.287 12.299 -3.133 1.00 89.38 116 VAL A CA 1
ATOM 880 C C . VAL A 1 116 ? -1.835 12.407 -4.551 1.00 89.38 116 VAL A C 1
ATOM 882 O O . VAL A 1 116 ? -1.067 12.701 -5.459 1.00 89.38 116 VAL A O 1
ATOM 885 N N . VAL A 1 117 ? -3.146 12.257 -4.749 1.00 88.12 117 VAL A N 1
ATOM 886 C CA . VAL A 1 117 ? -3.767 12.348 -6.082 1.00 88.12 117 VAL A CA 1
ATOM 887 C C . VAL A 1 117 ? -3.495 13.703 -6.740 1.00 88.12 117 VAL A C 1
ATOM 889 O O . VAL A 1 117 ? -3.100 13.745 -7.903 1.00 88.12 117 VAL A O 1
ATOM 892 N N . GLU A 1 11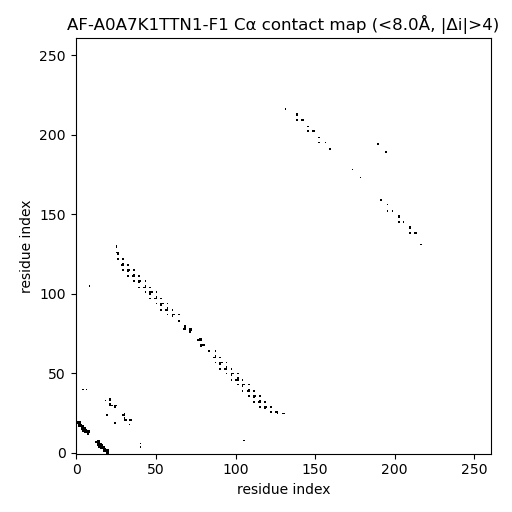8 ? -3.646 14.805 -6.007 1.00 90.00 118 GLU A N 1
ATOM 893 C CA . GLU A 1 118 ? -3.344 16.156 -6.501 1.00 90.00 118 GLU A CA 1
ATOM 894 C C . GLU A 1 118 ? -1.876 16.312 -6.900 1.00 90.00 118 GLU A C 1
ATOM 896 O O . GLU A 1 118 ? -1.572 16.816 -7.979 1.00 90.00 118 GLU A O 1
ATOM 901 N N . THR A 1 119 ? -0.962 15.845 -6.049 1.00 90.88 119 THR A N 1
ATOM 902 C CA . THR A 1 119 ? 0.483 15.963 -6.278 1.00 90.88 119 THR A CA 1
ATOM 903 C C . THR A 1 119 ? 0.901 15.121 -7.484 1.00 90.88 119 THR A C 1
ATOM 905 O O . THR A 1 119 ? 1.674 15.581 -8.321 1.00 90.88 119 THR A O 1
ATOM 908 N N . ILE A 1 120 ? 0.338 13.919 -7.631 1.00 88.19 120 ILE A N 1
ATOM 909 C CA . ILE A 1 120 ? 0.554 13.072 -8.807 1.00 88.19 120 ILE A CA 1
ATOM 910 C C . ILE A 1 120 ? 0.025 13.755 -10.064 1.00 88.19 120 ILE A C 1
ATOM 912 O O . ILE A 1 120 ? 0.739 13.788 -11.057 1.00 88.19 120 ILE A O 1
ATOM 916 N N . ARG A 1 121 ? -1.187 14.321 -10.037 1.00 86.44 121 ARG A N 1
ATOM 917 C CA . ARG A 1 121 ? -1.756 15.033 -11.193 1.00 86.44 121 ARG A CA 1
ATOM 918 C C . ARG A 1 121 ? -0.891 16.221 -11.604 1.00 86.44 121 ARG A C 1
ATOM 920 O O . ARG A 1 121 ? -0.590 16.362 -12.783 1.00 86.44 121 ARG A O 1
ATOM 927 N N . HIS A 1 122 ? -0.456 17.028 -10.639 1.00 90.81 122 HIS A N 1
ATOM 928 C CA . HIS A 1 122 ? 0.374 18.203 -10.895 1.00 90.81 122 HIS A CA 1
ATOM 929 C C . HIS A 1 122 ? 1.744 17.835 -11.482 1.00 90.81 122 HIS A C 1
ATOM 931 O O . HIS A 1 122 ? 2.218 18.484 -12.410 1.00 90.81 122 HIS A O 1
ATOM 937 N N . HIS A 1 123 ? 2.359 16.756 -10.993 1.00 89.94 123 HIS A N 1
ATOM 938 C CA . HIS A 1 123 ? 3.662 16.290 -11.471 1.00 89.94 123 HIS A CA 1
ATOM 939 C C . HIS A 1 123 ? 3.581 15.194 -12.541 1.00 89.94 123 HIS A C 1
ATOM 941 O O . HIS A 1 123 ? 4.617 14.645 -12.912 1.00 89.94 123 HIS A O 1
ATOM 947 N N . ALA A 1 124 ? 2.393 14.869 -13.060 1.00 82.75 124 ALA A N 1
ATOM 948 C CA . ALA A 1 124 ? 2.217 13.773 -14.011 1.00 82.75 124 ALA A CA 1
ATOM 949 C C . ALA A 1 124 ? 3.081 13.929 -15.276 1.00 82.75 124 ALA A C 1
ATOM 951 O O . ALA A 1 124 ? 3.704 12.940 -15.659 1.00 82.75 124 ALA A O 1
ATOM 952 N N . PRO A 1 125 ? 3.200 15.120 -15.903 1.00 85.50 125 PRO A N 1
ATOM 953 C CA . PRO A 1 125 ? 4.059 15.286 -17.077 1.00 85.50 125 PRO A CA 1
ATOM 954 C C . PRO A 1 125 ? 5.538 15.025 -16.762 1.00 85.50 125 PRO A C 1
ATOM 956 O O . PRO A 1 125 ? 6.189 14.241 -17.446 1.00 85.50 125 PRO A O 1
ATOM 959 N N . ALA A 1 126 ? 6.048 15.613 -15.674 1.00 85.56 126 ALA A N 1
ATOM 960 C CA . ALA A 1 126 ? 7.433 15.425 -15.243 1.00 85.56 126 ALA A CA 1
ATOM 961 C C . ALA A 1 126 ? 7.718 13.964 -14.871 1.00 85.56 126 ALA A C 1
ATOM 963 O O . ALA A 1 126 ? 8.752 13.409 -15.231 1.00 85.56 126 ALA A O 1
ATOM 964 N N . TRP A 1 127 ? 6.778 13.311 -14.185 1.00 83.75 127 TRP A N 1
ATOM 965 C CA . TRP A 1 127 ? 6.923 11.911 -13.812 1.00 83.75 127 TRP A CA 1
ATOM 966 C C . TRP A 1 127 ? 6.919 10.994 -15.042 1.00 83.75 127 TRP A C 1
ATOM 968 O O . TRP A 1 127 ? 7.742 10.084 -15.117 1.00 83.75 127 TRP A O 1
ATOM 978 N N . ARG A 1 128 ? 6.057 11.242 -16.037 1.00 82.50 128 ARG A N 1
ATOM 979 C CA . ARG A 1 128 ? 6.076 10.480 -17.297 1.00 82.50 128 ARG A CA 1
ATOM 980 C C . ARG A 1 128 ? 7.415 10.609 -18.015 1.00 82.50 128 ARG A C 1
ATOM 982 O O . ARG A 1 128 ? 7.993 9.581 -18.351 1.00 82.50 128 ARG A O 1
ATOM 989 N N . ALA A 1 129 ? 7.933 11.828 -18.165 1.00 83.31 129 ALA A N 1
ATOM 990 C CA . ALA A 1 129 ? 9.221 12.069 -18.815 1.00 83.31 129 ALA A CA 1
ATOM 991 C C . ALA A 1 129 ? 10.372 11.307 -18.128 1.00 83.31 129 ALA A C 1
ATOM 993 O O . ALA A 1 129 ? 11.145 10.614 -18.788 1.00 83.31 129 ALA A O 1
ATOM 994 N N . GLU A 1 130 ? 10.437 11.359 -16.795 1.00 85.19 130 GLU A N 1
ATOM 995 C CA . GLU A 1 130 ? 11.428 10.612 -16.009 1.00 85.19 130 GLU A CA 1
ATOM 996 C C . GLU A 1 130 ? 11.279 9.092 -16.175 1.00 85.19 130 GLU A C 1
ATOM 998 O O . GLU A 1 130 ? 12.261 8.375 -16.367 1.00 85.19 130 GLU A O 1
ATOM 1003 N N . VAL A 1 131 ? 10.048 8.573 -16.135 1.00 83.50 131 VAL A N 1
ATOM 1004 C CA . VAL A 1 131 ? 9.790 7.134 -16.308 1.00 83.50 131 VAL A CA 1
ATOM 1005 C C . VAL A 1 131 ? 10.159 6.668 -17.715 1.00 83.50 131 VAL A C 1
ATOM 1007 O O . VAL A 1 131 ? 10.731 5.587 -17.848 1.00 83.50 131 VAL A O 1
ATOM 1010 N N . MET A 1 132 ? 9.899 7.476 -18.745 1.00 84.75 132 MET A N 1
ATOM 1011 C CA . MET A 1 132 ? 10.336 7.184 -20.112 1.00 84.75 132 MET A CA 1
ATOM 1012 C C . MET A 1 132 ? 11.861 7.136 -20.214 1.00 84.75 132 MET A C 1
ATOM 1014 O O . MET A 1 132 ? 12.397 6.151 -20.713 1.00 84.75 132 MET A O 1
ATOM 1018 N N . GLY A 1 133 ? 12.567 8.128 -19.661 1.00 83.69 133 GLY A N 1
ATOM 1019 C CA . GLY A 1 133 ? 14.033 8.133 -19.654 1.00 83.69 133 GLY A CA 1
ATOM 1020 C C . GLY A 1 133 ? 14.628 6.924 -18.920 1.00 83.69 133 GLY A C 1
ATOM 1021 O O . GLY A 1 133 ? 15.587 6.307 -19.390 1.00 83.69 133 GLY A O 1
ATOM 1022 N N . LEU A 1 134 ? 14.026 6.522 -17.797 1.00 85.50 134 LEU A N 1
ATOM 1023 C CA . LEU A 1 134 ? 14.418 5.310 -17.072 1.00 85.50 134 LEU A CA 1
ATOM 1024 C C . LEU A 1 134 ? 14.148 4.031 -17.876 1.00 85.50 134 LEU A C 1
ATOM 1026 O O . LEU A 1 134 ? 14.955 3.097 -17.813 1.00 85.50 134 LEU A O 1
ATOM 1030 N N . ALA A 1 135 ? 13.042 3.975 -18.620 1.00 83.81 135 ALA A N 1
ATOM 1031 C CA . ALA A 1 135 ? 12.709 2.850 -19.487 1.00 83.81 135 ALA A CA 1
ATOM 1032 C C . ALA A 1 135 ? 13.686 2.739 -20.667 1.00 83.81 135 ALA A C 1
ATOM 1034 O O . ALA A 1 135 ? 14.223 1.657 -20.902 1.00 83.81 135 ALA A O 1
ATOM 1035 N N . ASP A 1 136 ? 14.015 3.852 -21.327 1.00 82.12 136 ASP A N 1
ATOM 1036 C CA . ASP A 1 136 ? 15.026 3.902 -22.391 1.00 82.12 136 ASP A CA 1
ATOM 1037 C C . ASP A 1 136 ? 16.393 3.417 -21.885 1.00 82.12 136 ASP A C 1
ATOM 1039 O O . ASP A 1 136 ? 17.031 2.547 -22.483 1.00 82.12 136 ASP A O 1
ATOM 1043 N N . ALA A 1 137 ? 16.827 3.906 -20.719 1.00 85.19 137 ALA A N 1
ATOM 1044 C CA . ALA A 1 137 ? 18.072 3.468 -20.092 1.00 85.19 137 ALA A CA 1
ATOM 1045 C C . ALA A 1 137 ? 18.045 1.980 -19.691 1.00 85.19 137 ALA A C 1
ATOM 1047 O O . ALA A 1 137 ? 19.080 1.306 -19.692 1.00 85.19 137 ALA A O 1
ATOM 1048 N N . ALA A 1 138 ? 16.884 1.440 -19.313 1.00 84.00 138 ALA A N 1
ATOM 1049 C CA . ALA A 1 138 ? 16.726 0.015 -19.039 1.00 84.00 138 ALA A CA 1
ATOM 1050 C C . ALA A 1 138 ? 16.827 -0.821 -20.323 1.00 84.00 138 ALA A C 1
ATOM 1052 O O . ALA A 1 138 ? 17.576 -1.798 -20.331 1.00 84.00 138 ALA A O 1
ATOM 1053 N N . ILE A 1 139 ? 16.169 -0.407 -21.409 1.00 81.50 139 ILE A N 1
ATOM 1054 C CA . ILE A 1 139 ? 16.259 -1.065 -22.719 1.00 81.50 139 ILE A CA 1
ATOM 1055 C C . ILE A 1 139 ? 17.707 -1.089 -23.203 1.00 81.50 139 ILE A C 1
ATOM 1057 O O . ILE A 1 139 ? 18.209 -2.151 -23.558 1.00 81.50 139 ILE A O 1
ATOM 1061 N N . LEU A 1 140 ? 18.427 0.035 -23.132 1.00 86.44 140 LEU A N 1
ATOM 1062 C CA . LEU A 1 140 ? 19.837 0.090 -23.534 1.00 86.44 140 LEU A CA 1
ATOM 1063 C C . LEU A 1 140 ? 20.716 -0.876 -22.726 1.00 86.44 140 LEU A C 1
ATOM 1065 O O . LEU A 1 140 ? 21.589 -1.536 -23.293 1.00 86.44 140 LEU A O 1
ATOM 1069 N N . ARG A 1 141 ? 20.470 -1.011 -21.415 1.00 84.06 141 ARG A N 1
ATOM 1070 C CA . ARG A 1 141 ? 21.183 -1.983 -20.569 1.00 84.06 141 ARG A CA 1
ATOM 1071 C C . ARG A 1 141 ? 20.886 -3.423 -20.972 1.00 84.06 141 ARG A C 1
ATOM 1073 O O . ARG A 1 141 ? 21.821 -4.214 -21.065 1.00 84.06 141 ARG A O 1
ATOM 1080 N N . VAL A 1 142 ? 19.623 -3.762 -21.230 1.00 81.75 142 VAL A N 1
ATOM 1081 C CA . VAL A 1 142 ? 19.233 -5.115 -21.658 1.00 81.75 142 VAL A CA 1
ATOM 1082 C C . VAL A 1 142 ? 19.809 -5.432 -23.040 1.00 81.75 142 VAL A C 1
ATOM 1084 O O . VAL A 1 142 ? 20.368 -6.508 -23.230 1.00 81.75 142 VAL A O 1
ATOM 1087 N N . THR A 1 143 ? 19.774 -4.486 -23.978 1.00 80.56 143 THR A N 1
ATOM 1088 C CA . THR A 1 143 ? 20.378 -4.633 -25.310 1.00 80.56 143 THR A CA 1
ATOM 1089 C C . THR A 1 143 ? 21.893 -4.834 -25.231 1.00 80.56 143 THR A C 1
ATOM 1091 O O . THR A 1 143 ? 22.433 -5.731 -25.877 1.00 80.56 143 THR A O 1
ATOM 1094 N N . SER A 1 144 ? 22.590 -4.058 -24.396 1.00 82.88 144 SER A N 1
ATOM 1095 C CA . SER A 1 144 ? 24.033 -4.222 -24.165 1.00 82.88 144 SER A CA 1
ATOM 1096 C C . SER A 1 144 ? 24.373 -5.573 -23.519 1.00 82.88 144 SER A C 1
ATOM 1098 O O . SER A 1 144 ? 25.315 -6.255 -23.935 1.00 82.88 144 SER A O 1
ATOM 1100 N N . ALA A 1 145 ? 23.562 -6.013 -22.549 1.00 78.00 145 ALA A N 1
ATOM 1101 C CA . ALA A 1 145 ? 23.700 -7.330 -21.936 1.00 78.00 145 ALA A CA 1
ATOM 1102 C C . ALA A 1 145 ? 23.473 -8.456 -22.957 1.00 78.00 145 ALA A C 1
ATOM 1104 O O . ALA A 1 145 ? 24.252 -9.405 -22.992 1.00 78.00 145 ALA A O 1
ATOM 1105 N N . ARG A 1 146 ? 22.469 -8.324 -23.837 1.00 81.81 146 ARG A N 1
ATOM 1106 C CA . ARG A 1 146 ? 22.205 -9.268 -24.933 1.00 81.81 146 ARG A CA 1
ATOM 1107 C C . ARG A 1 146 ? 23.405 -9.387 -25.870 1.00 81.81 146 ARG A C 1
ATOM 1109 O O . ARG A 1 146 ? 23.791 -10.501 -26.202 1.00 81.81 146 ARG A O 1
ATOM 1116 N N . GLU A 1 147 ? 24.021 -8.275 -26.268 1.00 82.62 147 GLU A N 1
ATOM 1117 C CA . GLU A 1 147 ? 25.193 -8.316 -27.154 1.00 82.62 147 GLU A CA 1
ATOM 1118 C C . GLU A 1 147 ? 26.421 -8.915 -26.457 1.00 82.62 147 GLU A C 1
ATOM 1120 O O . GLU A 1 147 ? 27.165 -9.685 -27.061 1.00 82.62 147 GLU A O 1
ATOM 1125 N N . THR A 1 148 ? 26.611 -8.624 -25.169 1.00 80.88 148 THR A N 1
ATOM 1126 C CA . THR A 1 148 ? 27.667 -9.258 -24.363 1.00 80.88 148 THR A CA 1
ATOM 1127 C C . THR A 1 148 ? 27.462 -10.771 -24.271 1.00 80.88 148 THR A C 1
ATOM 1129 O O . THR A 1 148 ? 28.404 -11.529 -24.486 1.00 80.88 148 THR A O 1
ATOM 1132 N N . LEU A 1 149 ? 26.227 -11.219 -24.021 1.00 77.56 149 LEU A N 1
ATOM 1133 C CA . LEU A 1 149 ? 25.872 -12.640 -24.001 1.00 77.56 149 LEU A CA 1
ATOM 1134 C C . LEU A 1 149 ? 26.062 -13.298 -25.369 1.00 77.56 149 LEU A C 1
ATOM 1136 O O . LEU A 1 149 ? 26.552 -14.420 -25.435 1.00 77.56 149 LEU A O 1
ATOM 1140 N N . ARG A 1 150 ? 25.727 -12.600 -26.460 1.00 80.12 150 ARG A N 1
ATOM 1141 C CA . ARG A 1 150 ? 25.951 -13.089 -27.825 1.00 80.12 150 ARG A CA 1
ATOM 1142 C C . ARG A 1 150 ? 27.436 -13.329 -28.091 1.00 80.12 150 ARG A C 1
ATOM 1144 O O . ARG A 1 150 ? 27.790 -14.386 -28.597 1.00 80.12 150 ARG A O 1
ATOM 1151 N N . LYS A 1 151 ? 28.303 -12.379 -27.723 1.00 83.19 151 LYS A N 1
ATOM 1152 C CA . LYS A 1 151 ? 29.763 -12.515 -27.866 1.00 83.19 151 LYS A CA 1
ATOM 1153 C C . LYS A 1 151 ? 30.320 -13.655 -27.018 1.00 83.19 151 LYS A C 1
ATOM 1155 O O . LYS A 1 151 ? 31.028 -14.499 -27.549 1.00 83.19 151 LYS A O 1
ATOM 1160 N N . ALA A 1 152 ? 29.928 -13.726 -25.745 1.00 73.88 152 ALA A N 1
ATOM 1161 C CA . ALA A 1 152 ? 30.321 -14.822 -24.861 1.00 73.88 152 ALA A CA 1
ATOM 1162 C C . ALA A 1 152 ? 29.845 -16.189 -25.389 1.00 73.88 152 ALA A C 1
ATOM 1164 O O . ALA A 1 152 ? 30.555 -17.180 -25.259 1.00 73.88 152 ALA A O 1
ATOM 1165 N N . GLY A 1 153 ? 28.667 -16.240 -26.020 1.00 75.88 153 GLY A N 1
ATOM 1166 C CA . GLY A 1 153 ? 28.162 -17.435 -26.694 1.00 75.88 153 GLY A CA 1
ATOM 1167 C C . GLY A 1 153 ? 29.045 -17.881 -27.862 1.00 75.88 153 GLY A C 1
ATOM 1168 O O . GLY A 1 153 ? 29.322 -19.069 -27.976 1.00 75.88 153 GLY A O 1
ATOM 1169 N N . VAL A 1 154 ? 29.535 -16.944 -28.683 1.00 80.25 154 VAL A N 1
ATOM 1170 C CA . VAL A 1 154 ? 30.479 -17.242 -29.778 1.00 80.25 154 VAL A CA 1
ATOM 1171 C C . VAL A 1 154 ? 31.818 -17.743 -29.231 1.00 80.25 154 VAL A C 1
ATOM 1173 O O . VAL A 1 154 ? 32.305 -18.776 -29.674 1.00 80.25 154 VAL A O 1
ATOM 1176 N N . GLU A 1 155 ? 32.389 -17.072 -28.227 1.00 77.56 155 GLU A N 1
ATOM 1177 C CA . GLU A 1 155 ? 33.654 -17.495 -27.600 1.00 77.56 155 GLU A CA 1
ATOM 1178 C C . GLU A 1 155 ? 33.548 -18.887 -26.954 1.00 77.56 155 GLU A C 1
ATOM 1180 O O . GLU A 1 155 ? 34.482 -19.696 -27.012 1.00 77.56 155 GLU A O 1
ATOM 1185 N N . LEU A 1 156 ? 32.398 -19.187 -26.344 1.00 73.31 156 LEU A N 1
ATOM 1186 C CA . LEU A 1 156 ? 32.104 -20.504 -25.792 1.00 73.31 156 LEU A CA 1
ATOM 1187 C C . LEU A 1 156 ? 32.008 -21.562 -26.897 1.00 73.31 156 LEU A C 1
ATOM 1189 O O . LEU A 1 156 ? 32.590 -22.631 -26.738 1.00 73.31 156 LEU A O 1
ATOM 1193 N N . ASP A 1 157 ? 31.318 -21.274 -28.002 1.00 73.06 157 ASP A N 1
ATOM 1194 C CA . ASP A 1 157 ? 31.193 -22.185 -29.147 1.00 73.06 157 ASP A CA 1
ATOM 1195 C C . ASP A 1 157 ? 32.554 -22.476 -29.802 1.00 73.06 157 ASP A C 1
ATOM 1197 O O . ASP A 1 157 ? 32.875 -23.628 -30.098 1.00 73.06 157 ASP A O 1
ATOM 1201 N N . GLU A 1 158 ? 33.417 -21.465 -29.928 1.00 77.44 158 GLU A N 1
ATOM 1202 C CA . GLU A 1 158 ? 34.804 -21.625 -30.383 1.00 77.44 158 GLU A CA 1
ATOM 1203 C C . GLU A 1 158 ? 35.625 -22.493 -29.414 1.00 77.44 158 GLU A C 1
ATOM 1205 O O . GLU A 1 158 ? 36.335 -23.417 -29.828 1.00 77.44 158 GLU A O 1
ATOM 1210 N N . SER A 1 159 ? 35.503 -22.252 -28.106 1.00 72.62 159 SER A N 1
ATOM 1211 C CA . SER A 1 159 ? 36.187 -23.035 -27.065 1.00 72.62 159 SER A CA 1
ATOM 1212 C C . SER A 1 159 ? 35.706 -24.491 -27.034 1.00 72.62 159 SER A C 1
ATOM 1214 O O . SER A 1 159 ? 36.489 -25.427 -26.899 1.00 72.62 159 SER A O 1
ATOM 1216 N N . ILE A 1 160 ? 34.408 -24.707 -27.215 1.00 71.38 160 ILE A N 1
ATOM 1217 C CA . ILE A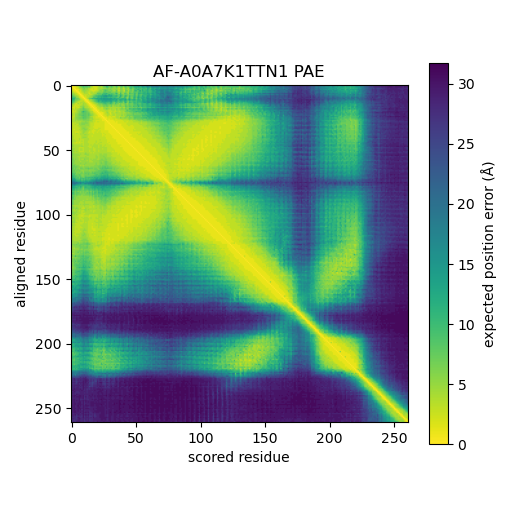 1 160 ? 33.803 -26.032 -27.317 1.00 71.38 160 ILE A CA 1
ATOM 1218 C C . ILE A 1 160 ? 34.261 -26.742 -28.594 1.00 71.38 160 ILE A C 1
ATOM 1220 O O . ILE A 1 160 ? 34.653 -27.908 -28.550 1.00 71.38 160 ILE A O 1
ATOM 1224 N N . SER A 1 161 ? 34.257 -26.044 -29.728 1.00 70.88 161 SER A N 1
ATOM 1225 C CA . SER A 1 161 ? 34.690 -26.582 -31.018 1.00 70.88 161 SER A CA 1
ATOM 1226 C C . SER A 1 161 ? 36.167 -26.968 -30.998 1.00 70.88 161 SER A C 1
ATOM 1228 O O . SER A 1 161 ? 36.544 -28.021 -31.515 1.00 70.88 161 SER A O 1
ATOM 1230 N N . THR A 1 162 ? 37.012 -26.156 -30.356 1.00 76.00 162 THR A N 1
ATOM 1231 C CA . THR A 1 162 ? 38.432 -26.477 -30.151 1.00 76.00 162 THR A CA 1
ATOM 1232 C C . THR A 1 162 ? 38.619 -27.676 -29.225 1.00 76.00 162 THR A C 1
ATOM 1234 O O . THR A 1 162 ? 39.427 -28.546 -29.546 1.00 76.00 162 THR A O 1
ATOM 1237 N N . LEU A 1 163 ? 37.843 -27.802 -28.142 1.00 70.81 163 LEU A N 1
ATOM 1238 C CA . LEU A 1 163 ? 37.844 -29.009 -27.306 1.00 70.81 163 LEU A CA 1
ATOM 1239 C C . LEU A 1 163 ? 37.404 -30.254 -28.090 1.00 70.81 163 LEU A C 1
ATOM 1241 O O . LEU A 1 163 ? 38.073 -31.282 -28.017 1.00 70.81 163 LEU A O 1
ATOM 1245 N N . GLY A 1 164 ? 36.345 -30.161 -28.897 1.00 69.12 164 GLY A N 1
ATOM 1246 C CA . GLY A 1 164 ? 35.897 -31.256 -29.762 1.00 69.12 164 GLY A CA 1
ATOM 1247 C C . GLY A 1 164 ? 36.927 -31.637 -30.834 1.00 69.12 164 GLY A C 1
ATOM 1248 O O . GLY A 1 164 ? 37.086 -32.814 -31.158 1.00 69.12 164 GLY A O 1
ATOM 1249 N N . LEU A 1 165 ? 37.671 -30.663 -31.372 1.00 70.44 165 LEU A N 1
ATOM 1250 C CA . LEU A 1 165 ? 38.795 -30.918 -32.276 1.00 70.44 165 LEU A CA 1
ATOM 1251 C C . LEU A 1 165 ? 39.947 -31.629 -31.554 1.00 70.44 165 LEU A C 1
ATOM 1253 O O . LEU A 1 165 ? 40.499 -32.585 -32.099 1.00 70.44 165 LEU A O 1
ATOM 1257 N N . LEU A 1 166 ? 40.310 -31.178 -30.349 1.00 68.12 166 LEU A N 1
ATOM 1258 C CA . LEU A 1 166 ? 41.354 -31.805 -29.535 1.00 68.12 166 LEU A CA 1
ATOM 1259 C C . LEU A 1 166 ? 41.001 -33.256 -29.204 1.00 68.12 166 LEU A C 1
ATOM 1261 O O . LEU A 1 166 ? 41.855 -34.120 -29.382 1.00 68.12 166 LEU A O 1
ATOM 1265 N N . ASP A 1 167 ? 39.750 -33.528 -28.829 1.00 67.31 167 ASP A N 1
ATOM 1266 C CA . ASP A 1 167 ? 39.253 -34.878 -28.546 1.00 67.31 167 ASP A CA 1
ATOM 1267 C C . ASP A 1 167 ? 39.398 -35.800 -29.772 1.00 67.31 167 ASP A C 1
ATOM 1269 O O . ASP A 1 167 ? 40.013 -36.869 -29.700 1.00 67.31 167 ASP A O 1
ATOM 1273 N N . ARG A 1 168 ? 38.990 -35.322 -30.960 1.00 65.00 168 ARG A N 1
ATOM 1274 C CA . ARG A 1 168 ? 39.162 -36.045 -32.237 1.00 65.00 168 ARG A CA 1
ATOM 1275 C C . ARG A 1 168 ? 40.626 -36.261 -32.622 1.00 65.00 168 ARG A C 1
ATOM 1277 O O . ARG A 1 168 ? 40.956 -37.294 -33.203 1.00 65.00 168 ARG A O 1
ATOM 1284 N N . LEU A 1 169 ? 41.514 -35.310 -32.331 1.00 59.69 169 LEU A N 1
ATOM 1285 C CA . LEU A 1 169 ? 42.954 -35.453 -32.576 1.00 59.69 169 LEU A CA 1
ATOM 1286 C C . LEU A 1 169 ? 43.588 -36.462 -31.611 1.00 59.69 169 LEU A C 1
ATOM 1288 O O . LEU A 1 169 ? 44.433 -37.258 -32.031 1.00 59.69 169 LEU A O 1
ATOM 1292 N N . THR A 1 170 ? 43.156 -36.4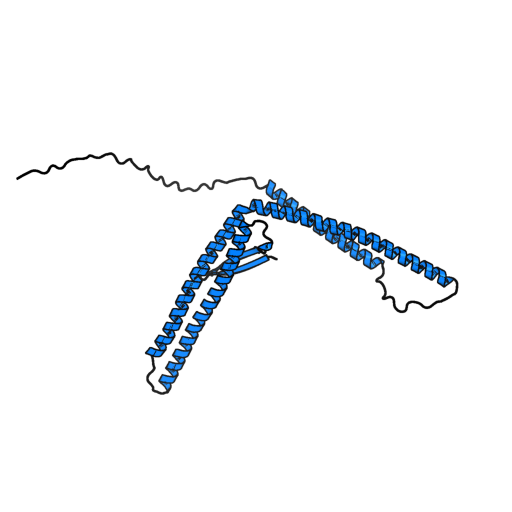86 -30.348 1.00 59.62 170 THR A N 1
ATOM 1293 C CA . THR A 1 170 ? 43.596 -37.493 -29.378 1.00 59.62 170 THR A CA 1
ATOM 1294 C C . THR A 1 170 ? 43.051 -38.885 -29.696 1.00 59.62 170 THR A C 1
ATOM 1296 O O . THR A 1 170 ? 43.792 -39.863 -29.592 1.00 59.62 170 THR A O 1
ATOM 1299 N N . ASP A 1 171 ? 41.824 -38.998 -30.204 1.00 55.78 171 ASP A N 1
ATOM 1300 C CA . ASP A 1 171 ? 41.250 -40.264 -30.674 1.00 55.78 171 ASP A CA 1
ATOM 1301 C C . ASP A 1 171 ? 41.869 -40.746 -31.997 1.00 55.78 171 ASP A C 1
ATOM 1303 O O . ASP A 1 171 ? 42.154 -41.935 -32.169 1.00 55.78 171 ASP A O 1
ATOM 1307 N N . GLY A 1 172 ? 42.206 -39.828 -32.907 1.00 49.88 172 GLY A N 1
ATOM 1308 C CA . GLY A 1 172 ? 42.992 -40.124 -34.108 1.00 49.88 172 GLY A CA 1
ATOM 1309 C C . GLY A 1 172 ? 44.419 -40.602 -33.800 1.00 49.88 172 GLY A C 1
ATOM 1310 O O . GLY A 1 172 ? 45.003 -41.365 -34.576 1.00 49.88 172 GLY A O 1
ATOM 1311 N N . ALA A 1 173 ? 44.981 -40.215 -32.649 1.00 48.81 173 ALA A N 1
ATOM 1312 C CA . ALA A 1 173 ? 46.231 -40.768 -32.130 1.00 48.81 173 ALA A CA 1
ATOM 1313 C C . ALA A 1 173 ? 46.037 -42.154 -31.477 1.00 48.81 173 ALA A C 1
ATOM 1315 O O . ALA A 1 173 ? 46.912 -43.013 -31.611 1.00 48.81 173 ALA A O 1
ATOM 1316 N N . ARG A 1 174 ? 44.878 -42.425 -30.852 1.00 47.41 174 ARG A N 1
ATOM 1317 C CA . ARG A 1 174 ? 44.515 -43.746 -30.291 1.00 47.41 174 ARG A CA 1
ATOM 1318 C C . ARG A 1 174 ? 44.333 -44.825 -31.367 1.00 47.41 174 ARG A C 1
ATO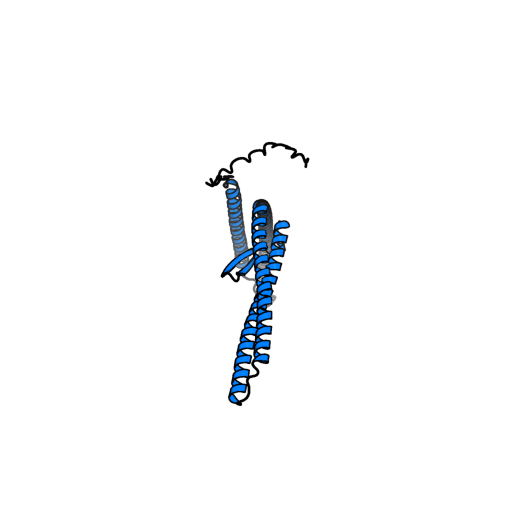M 1320 O O . ARG A 1 174 ? 44.745 -45.964 -31.151 1.00 47.41 174 ARG A O 1
ATOM 1327 N N . MET A 1 175 ? 43.841 -44.466 -32.557 1.00 47.69 175 MET A N 1
ATOM 1328 C CA . MET A 1 175 ? 43.764 -45.364 -33.729 1.00 47.69 175 MET A CA 1
ATOM 1329 C C . MET A 1 175 ? 45.139 -45.871 -34.224 1.00 47.69 175 MET A C 1
ATOM 1331 O O . MET A 1 175 ? 45.193 -46.829 -34.992 1.00 47.69 175 MET A O 1
ATOM 1335 N N . ARG A 1 176 ? 46.266 -45.292 -33.767 1.00 51.31 176 ARG A N 1
ATOM 1336 C CA . ARG A 1 176 ? 47.637 -45.766 -34.061 1.00 51.31 176 ARG A CA 1
ATOM 1337 C C . ARG A 1 176 ? 48.256 -46.660 -32.973 1.00 51.31 176 ARG A C 1
ATOM 1339 O O . ARG A 1 176 ? 49.473 -46.823 -32.931 1.00 51.31 176 ARG A O 1
ATOM 1346 N N . GLY A 1 177 ? 47.436 -47.302 -32.139 1.00 47.91 177 GLY A N 1
ATOM 1347 C CA . GLY A 1 177 ? 47.830 -48.555 -31.480 1.00 47.91 177 GLY A CA 1
ATOM 1348 C C . GLY A 1 177 ? 48.502 -48.453 -30.108 1.00 47.91 177 GLY A C 1
ATOM 1349 O O . GLY A 1 177 ? 49.279 -49.337 -29.754 1.00 47.91 177 GLY A O 1
ATOM 1350 N N . ARG A 1 178 ? 48.192 -47.437 -29.294 1.00 47.81 178 ARG A N 1
ATOM 1351 C CA . ARG A 1 178 ? 48.453 -47.482 -27.842 1.00 47.81 178 ARG A CA 1
ATOM 1352 C C . ARG A 1 178 ? 47.296 -46.868 -27.063 1.00 47.81 178 ARG A C 1
ATOM 1354 O O . ARG A 1 178 ? 47.129 -45.655 -27.021 1.00 47.81 178 ARG A O 1
ATOM 1361 N N . SER A 1 179 ? 46.514 -47.733 -26.433 1.00 42.44 179 SER A N 1
ATOM 1362 C CA . SER A 1 179 ? 45.493 -47.384 -25.451 1.00 42.44 179 SER A CA 1
ATOM 1363 C C . SER A 1 179 ? 46.146 -46.888 -24.158 1.00 42.44 179 SER A C 1
ATOM 1365 O O . SER A 1 179 ? 46.897 -47.633 -23.527 1.00 42.44 179 SER A O 1
ATOM 1367 N N . VAL A 1 180 ? 45.821 -45.670 -23.731 1.00 46.94 180 VAL A N 1
ATOM 1368 C CA . VAL A 1 180 ? 45.967 -45.248 -22.331 1.00 46.94 180 VAL A CA 1
ATOM 1369 C C . VAL A 1 180 ? 44.558 -44.962 -21.806 1.00 46.94 180 VAL A C 1
ATOM 1371 O O . VAL A 1 180 ? 43.844 -44.182 -22.443 1.00 46.94 180 VAL A O 1
ATOM 1374 N N . PRO A 1 181 ? 44.130 -45.586 -20.695 1.00 49.41 181 PRO A N 1
ATOM 1375 C CA . PRO A 1 181 ? 42.837 -45.315 -20.096 1.00 49.41 181 PRO A CA 1
ATOM 1376 C C . PRO A 1 181 ? 42.938 -44.007 -19.313 1.00 49.41 181 PRO A C 1
ATOM 1378 O O . PRO A 1 181 ? 43.582 -43.931 -18.272 1.00 49.41 181 PRO A O 1
ATOM 1381 N N . MET A 1 182 ? 42.311 -42.960 -19.824 1.00 47.44 182 MET A N 1
ATOM 1382 C CA . MET A 1 182 ? 41.977 -41.788 -19.030 1.00 47.44 182 MET A CA 1
ATOM 1383 C C . MET A 1 182 ? 40.665 -41.256 -19.578 1.00 47.44 182 MET A C 1
ATOM 1385 O O . MET A 1 182 ? 40.690 -40.673 -20.658 1.00 47.44 182 MET A O 1
ATOM 1389 N N . THR A 1 183 ? 39.564 -41.550 -18.870 1.00 45.00 183 THR A N 1
ATOM 1390 C CA . THR A 1 183 ? 38.640 -40.565 -18.259 1.00 45.00 183 THR A CA 1
ATOM 1391 C C . THR A 1 183 ? 37.341 -41.228 -17.755 1.00 45.00 183 THR A C 1
ATOM 1393 O O . THR A 1 183 ? 36.256 -40.945 -18.245 1.00 45.00 183 THR A O 1
ATOM 1396 N N . ASP A 1 184 ? 37.416 -42.030 -16.685 1.00 40.31 184 ASP A N 1
ATOM 1397 C CA . ASP A 1 184 ? 36.241 -42.453 -15.884 1.00 40.31 184 ASP A CA 1
ATOM 1398 C C . ASP A 1 184 ? 35.739 -41.335 -14.935 1.00 40.31 184 ASP A C 1
ATOM 1400 O O . ASP A 1 184 ? 35.353 -41.576 -13.794 1.00 40.31 184 ASP A O 1
ATOM 1404 N N . GLY A 1 185 ? 35.777 -40.067 -15.354 1.00 43.78 185 GLY A N 1
ATOM 1405 C CA . GLY A 1 185 ? 35.488 -38.971 -14.421 1.00 43.78 185 GLY A CA 1
ATOM 1406 C C . GLY A 1 185 ? 35.184 -37.605 -15.012 1.00 43.78 185 GLY A C 1
ATOM 1407 O O . GLY A 1 185 ? 35.123 -36.642 -14.252 1.00 43.78 185 GLY A O 1
ATOM 1408 N N . ILE A 1 186 ? 34.986 -37.484 -16.326 1.00 45.16 186 ILE A N 1
ATOM 1409 C CA . ILE A 1 186 ? 34.436 -36.244 -16.880 1.00 45.16 186 ILE A CA 1
ATOM 1410 C C . ILE A 1 186 ? 32.918 -36.436 -16.921 1.00 45.16 186 ILE A C 1
ATOM 1412 O O . ILE A 1 186 ? 32.458 -37.307 -17.663 1.00 45.16 186 ILE A O 1
ATOM 1416 N N . PRO A 1 187 ? 32.130 -35.706 -16.104 1.00 42.59 187 PRO A N 1
ATOM 1417 C CA . PRO A 1 187 ? 30.679 -35.774 -16.199 1.00 42.59 187 PRO A CA 1
ATOM 1418 C C . PRO A 1 187 ? 30.304 -35.464 -17.642 1.00 42.59 187 PRO A C 1
ATOM 1420 O O . PRO A 1 187 ? 30.813 -34.489 -18.194 1.00 42.59 187 PRO A O 1
ATOM 1423 N N . ALA A 1 188 ? 29.479 -36.325 -18.244 1.00 46.78 188 ALA A N 1
ATOM 1424 C CA . ALA A 1 188 ? 29.014 -36.183 -19.614 1.00 46.78 188 ALA A CA 1
ATOM 1425 C C . ALA A 1 188 ? 28.564 -34.735 -19.835 1.00 46.78 188 ALA A C 1
ATOM 1427 O O . ALA A 1 188 ? 27.510 -34.317 -19.350 1.00 46.78 188 ALA A O 1
ATOM 1428 N N . LEU A 1 189 ? 29.414 -33.955 -20.507 1.00 49.44 189 LEU A N 1
ATOM 1429 C CA . LEU A 1 189 ? 29.043 -32.644 -21.000 1.00 49.44 189 LEU A CA 1
ATOM 1430 C C . LEU A 1 189 ? 27.821 -32.902 -21.876 1.00 49.44 189 LEU A C 1
ATOM 1432 O O . LEU A 1 189 ? 27.856 -33.789 -22.733 1.00 49.44 189 LEU A O 1
ATOM 1436 N N . LEU A 1 190 ? 26.722 -32.198 -21.592 1.00 50.03 190 LEU A N 1
ATOM 1437 C CA . LEU A 1 190 ? 25.536 -32.203 -22.446 1.00 50.03 190 LEU A CA 1
ATOM 1438 C C . LEU A 1 190 ? 25.989 -32.162 -23.911 1.00 50.03 190 LEU A C 1
ATOM 1440 O O . LEU A 1 190 ? 26.936 -31.421 -24.198 1.00 50.03 190 LEU A O 1
ATOM 1444 N N . PRO A 1 191 ? 25.357 -32.934 -24.819 1.00 55.06 191 PRO A N 1
ATOM 1445 C CA . PRO A 1 191 ? 25.712 -32.890 -26.229 1.00 55.06 191 PRO A CA 1
ATOM 1446 C C . PRO A 1 191 ? 25.777 -31.425 -26.657 1.00 55.06 191 PRO A C 1
ATOM 1448 O O . PRO A 1 191 ? 24.826 -30.672 -26.446 1.00 55.06 191 PRO A O 1
ATOM 1451 N N . LEU A 1 192 ? 26.953 -31.015 -27.130 1.00 54.12 192 LEU A N 1
ATOM 1452 C CA . LEU A 1 192 ? 27.369 -29.615 -27.250 1.00 54.12 192 LEU A CA 1
ATOM 1453 C C . LEU A 1 192 ? 26.380 -28.787 -28.093 1.00 54.12 192 LEU A C 1
ATOM 1455 O O . LEU A 1 192 ? 26.118 -27.625 -27.786 1.00 54.12 192 LEU A O 1
ATOM 1459 N N . ASP A 1 193 ? 25.723 -29.448 -29.047 1.00 56.00 193 ASP A N 1
ATOM 1460 C CA . ASP A 1 193 ? 24.676 -28.909 -29.920 1.00 56.00 193 ASP A CA 1
ATOM 1461 C C . ASP A 1 193 ? 23.407 -28.455 -29.164 1.00 56.00 193 ASP A C 1
ATOM 1463 O O . ASP A 1 193 ? 22.696 -27.550 -29.599 1.00 56.00 193 ASP A O 1
ATOM 1467 N N . VAL A 1 194 ? 23.113 -29.056 -28.006 1.00 57.28 194 VAL A N 1
ATOM 1468 C CA . VAL A 1 194 ? 21.914 -28.766 -27.204 1.00 57.28 194 VAL A CA 1
ATOM 1469 C C . VAL A 1 194 ? 22.081 -27.472 -26.405 1.00 57.28 194 VAL A C 1
ATOM 1471 O O . VAL A 1 194 ? 21.141 -26.689 -26.281 1.00 57.28 194 VAL A O 1
ATOM 1474 N N . SER A 1 195 ? 23.285 -27.204 -25.898 1.00 57.25 195 SER A N 1
ATOM 1475 C CA . SER A 1 195 ? 23.575 -25.999 -25.109 1.00 57.25 195 SER A CA 1
ATOM 1476 C C . SER A 1 195 ? 23.551 -24.730 -25.969 1.00 57.25 195 SER A C 1
ATOM 1478 O O . SER A 1 195 ? 23.017 -23.708 -25.537 1.00 57.25 195 SER A O 1
ATOM 1480 N N . ALA A 1 196 ? 24.060 -24.802 -27.204 1.00 64.00 196 ALA A N 1
ATOM 1481 C CA . ALA A 1 196 ? 24.022 -23.690 -28.156 1.00 64.00 196 ALA A CA 1
ATOM 1482 C C . ALA A 1 196 ? 22.582 -23.317 -28.559 1.00 64.00 196 ALA A C 1
ATOM 1484 O O . ALA A 1 196 ? 22.244 -22.132 -28.625 1.00 64.00 196 ALA A O 1
ATOM 1485 N N . ALA A 1 197 ? 21.706 -24.313 -28.743 1.00 66.31 197 ALA A N 1
ATOM 1486 C CA . ALA A 1 197 ? 20.295 -24.096 -29.065 1.00 66.31 197 ALA A CA 1
ATOM 1487 C C . ALA A 1 197 ? 19.541 -23.338 -27.954 1.00 66.31 197 ALA A C 1
ATOM 1489 O O . ALA A 1 197 ? 18.806 -22.396 -28.249 1.00 66.31 197 ALA A O 1
ATOM 1490 N N . TYR A 1 198 ? 19.769 -23.678 -26.678 1.00 69.06 198 TYR A N 1
ATOM 1491 C CA . TYR A 1 198 ? 19.143 -22.973 -25.548 1.00 69.06 198 TYR A CA 1
ATOM 1492 C C . TYR A 1 198 ? 19.621 -21.522 -25.404 1.00 69.06 198 TYR A C 1
ATOM 1494 O O . TYR A 1 198 ? 18.828 -20.645 -25.056 1.00 69.06 198 TYR A O 1
ATOM 1502 N N . VAL A 1 199 ? 20.901 -21.248 -25.683 1.00 68.94 199 VAL A N 1
ATOM 1503 C CA . VAL A 1 199 ? 21.435 -19.876 -25.681 1.00 68.94 199 VAL A CA 1
ATOM 1504 C C . VAL A 1 199 ? 20.827 -19.060 -26.823 1.00 68.94 199 VAL A C 1
ATOM 1506 O O . VAL A 1 199 ? 20.411 -17.924 -26.596 1.00 68.94 199 VAL A O 1
ATOM 1509 N N . GLY A 1 200 ? 20.711 -19.644 -28.020 1.00 71.56 200 GLY A N 1
ATOM 1510 C CA . GLY A 1 200 ? 20.033 -19.021 -29.160 1.00 71.56 200 GLY A CA 1
ATOM 1511 C C . GLY A 1 200 ? 18.577 -18.670 -28.848 1.00 71.56 200 GLY A C 1
ATOM 1512 O O . GLY A 1 200 ? 18.181 -17.512 -28.968 1.00 71.56 200 GLY A O 1
ATOM 1513 N N . GLU A 1 201 ? 17.808 -19.631 -28.329 1.00 78.81 201 GLU A N 1
ATOM 1514 C CA . GLU A 1 201 ? 16.408 -19.417 -27.951 1.00 78.81 201 GLU A CA 1
ATOM 1515 C C . GLU A 1 201 ? 16.252 -18.334 -26.868 1.00 78.81 201 GLU A C 1
ATOM 1517 O O . GLU A 1 201 ? 15.352 -17.494 -26.940 1.00 78.81 201 GLU A O 1
ATOM 1522 N N . ALA A 1 202 ? 17.141 -18.305 -25.871 1.00 72.19 202 ALA A N 1
ATOM 1523 C CA . ALA A 1 202 ? 17.131 -17.266 -24.845 1.00 72.19 202 ALA A CA 1
ATOM 1524 C C . ALA A 1 202 ? 17.415 -15.870 -25.433 1.00 72.19 202 ALA A C 1
ATOM 1526 O O . ALA A 1 202 ? 16.728 -14.908 -25.084 1.00 72.19 202 ALA A O 1
ATOM 1527 N N . LEU A 1 203 ? 18.388 -15.748 -26.342 1.00 76.94 203 LEU A N 1
ATOM 1528 C CA . LEU A 1 203 ? 18.720 -14.484 -27.011 1.00 76.94 203 LEU A CA 1
ATOM 1529 C C . LEU A 1 203 ? 17.596 -13.987 -27.928 1.00 76.94 203 LEU A C 1
ATOM 1531 O O . LEU A 1 203 ? 17.395 -12.770 -28.023 1.00 76.94 203 LEU A O 1
ATOM 1535 N N . ASP A 1 204 ? 16.867 -14.898 -28.570 1.00 78.81 204 ASP A N 1
ATOM 1536 C CA . ASP A 1 204 ? 15.705 -14.579 -29.400 1.00 78.81 204 ASP A CA 1
ATOM 1537 C C . ASP A 1 204 ? 14.527 -14.105 -28.548 1.00 78.81 204 ASP A C 1
ATOM 1539 O O . ASP A 1 204 ? 13.967 -13.042 -28.817 1.00 78.81 204 ASP A O 1
ATOM 1543 N N . ARG A 1 205 ? 14.213 -14.809 -27.451 1.00 75.81 205 ARG A N 1
ATOM 1544 C CA . ARG A 1 205 ? 13.177 -14.385 -26.491 1.00 75.81 205 ARG A CA 1
ATOM 1545 C C . ARG A 1 205 ? 13.483 -13.015 -25.880 1.00 75.81 205 ARG A C 1
ATOM 1547 O O . ARG A 1 205 ? 12.581 -12.191 -25.748 1.00 75.81 205 ARG A O 1
ATOM 1554 N N . ILE A 1 206 ? 14.750 -12.739 -25.552 1.00 74.62 206 ILE A N 1
ATOM 1555 C CA . ILE A 1 206 ? 15.182 -11.408 -25.093 1.00 74.62 206 ILE A CA 1
ATOM 1556 C C . ILE A 1 206 ? 14.990 -10.367 -26.205 1.00 74.62 206 ILE A C 1
ATOM 1558 O O . ILE A 1 206 ? 14.536 -9.260 -25.930 1.00 74.62 206 ILE A O 1
ATOM 1562 N N . GLY A 1 207 ? 15.310 -10.707 -27.456 1.00 76.00 207 GLY A N 1
ATOM 1563 C CA . GLY A 1 207 ? 15.096 -9.831 -28.608 1.00 76.00 207 GLY A CA 1
ATOM 1564 C C . GLY A 1 207 ? 13.626 -9.453 -28.811 1.00 76.00 207 GLY A C 1
ATOM 1565 O O . GLY A 1 207 ? 13.331 -8.272 -28.982 1.00 76.00 207 GLY A O 1
ATOM 1566 N N . ILE A 1 208 ? 12.720 -10.432 -28.730 1.00 81.12 208 ILE A N 1
ATOM 1567 C CA . ILE A 1 208 ? 11.266 -10.221 -28.813 1.00 81.12 208 ILE A CA 1
ATOM 1568 C C . ILE A 1 208 ? 10.801 -9.296 -27.685 1.00 81.12 208 ILE A C 1
ATOM 1570 O O . ILE A 1 208 ? 10.162 -8.284 -27.955 1.00 81.12 208 ILE A O 1
ATOM 1574 N N . ALA A 1 209 ? 11.205 -9.571 -26.441 1.00 74.75 209 ALA A N 1
ATOM 1575 C CA . ALA A 1 209 ? 10.824 -8.754 -25.290 1.00 74.75 209 ALA A CA 1
ATOM 1576 C C . ALA A 1 209 ? 11.323 -7.297 -25.392 1.00 74.75 209 ALA A C 1
ATOM 1578 O O . ALA A 1 209 ? 10.619 -6.373 -24.989 1.00 74.75 209 ALA A O 1
ATOM 1579 N N . ILE A 1 210 ? 12.525 -7.067 -25.943 1.00 76.44 210 ILE A N 1
ATOM 1580 C CA . ILE A 1 210 ? 13.019 -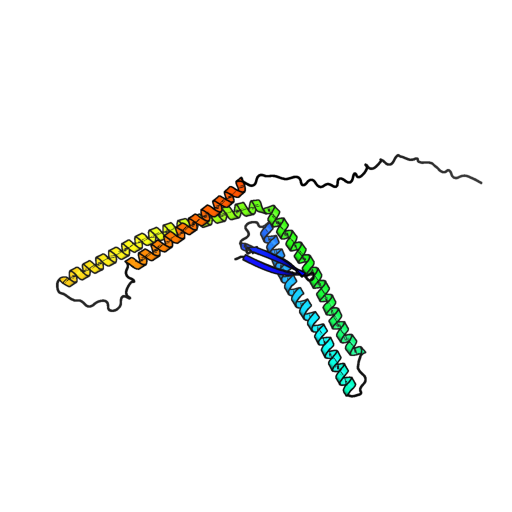5.710 -26.237 1.00 76.44 210 ILE A CA 1
ATOM 1581 C C . ILE A 1 210 ? 12.129 -5.035 -27.288 1.00 76.44 210 ILE A C 1
ATOM 1583 O O . ILE A 1 210 ? 11.763 -3.875 -27.110 1.00 76.44 210 ILE A O 1
ATOM 1587 N N . GLY A 1 211 ? 11.777 -5.751 -28.361 1.00 73.25 211 GLY A N 1
ATOM 1588 C CA . GLY A 1 211 ? 10.904 -5.245 -29.421 1.00 73.25 211 GLY A CA 1
ATOM 1589 C C . GLY A 1 211 ? 9.531 -4.821 -28.897 1.00 73.25 211 GLY A C 1
ATOM 1590 O O . GLY A 1 211 ? 9.125 -3.683 -29.114 1.00 73.25 211 GLY A O 1
ATOM 1591 N N . GLU A 1 212 ? 8.872 -5.686 -28.124 1.00 78.94 212 GLU A N 1
ATOM 1592 C CA . GLU A 1 212 ? 7.576 -5.400 -27.488 1.00 78.94 212 GLU A CA 1
ATOM 1593 C C . GLU A 1 212 ? 7.654 -4.195 -26.532 1.00 78.94 212 GLU A C 1
ATOM 1595 O O . GLU A 1 212 ? 6.759 -3.343 -26.496 1.00 78.94 212 GLU A O 1
ATOM 1600 N N . ALA A 1 213 ? 8.745 -4.082 -25.765 1.00 72.69 213 ALA A N 1
ATOM 1601 C CA . ALA A 1 213 ? 8.963 -2.950 -24.867 1.00 72.69 213 ALA A CA 1
ATOM 1602 C C . ALA A 1 213 ? 9.157 -1.629 -25.632 1.00 72.69 213 ALA A C 1
ATOM 1604 O O . ALA A 1 213 ? 8.612 -0.603 -25.222 1.00 72.69 213 ALA A O 1
ATOM 1605 N N . MET A 1 214 ? 9.901 -1.645 -26.743 1.00 75.12 214 MET A N 1
ATOM 1606 C CA . MET A 1 214 ? 10.087 -0.4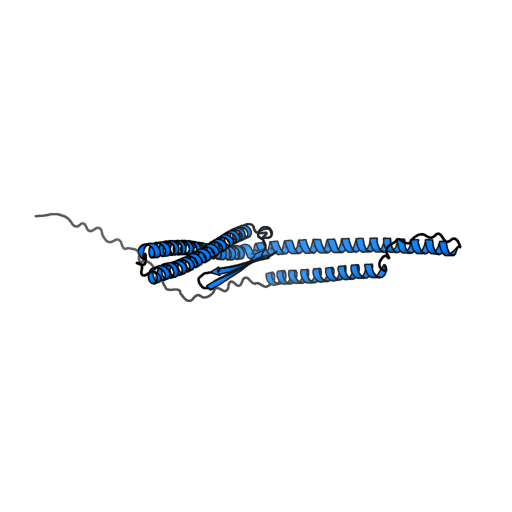74 -27.606 1.00 75.12 214 MET A CA 1
ATOM 1607 C C . MET A 1 214 ? 8.779 -0.050 -28.276 1.00 75.12 214 MET A C 1
ATOM 1609 O O . MET A 1 214 ? 8.444 1.129 -28.234 1.00 75.12 214 MET A O 1
ATOM 1613 N N . GLU A 1 215 ? 8.008 -0.998 -28.813 1.00 78.00 215 GLU A N 1
ATOM 1614 C CA . GLU A 1 215 ? 6.692 -0.721 -29.400 1.00 78.00 215 GLU A CA 1
ATOM 1615 C C . GLU A 1 215 ? 5.753 -0.084 -28.369 1.00 78.00 215 GLU A C 1
ATOM 1617 O O . GLU A 1 215 ? 5.108 0.929 -28.641 1.00 78.00 215 GLU A O 1
ATOM 1622 N N . THR A 1 216 ? 5.744 -0.607 -27.140 1.00 77.06 216 THR A N 1
ATOM 1623 C CA . THR A 1 216 ? 4.958 -0.032 -26.044 1.00 77.06 216 THR A CA 1
ATOM 1624 C C . THR A 1 216 ? 5.382 1.409 -25.742 1.00 77.06 216 THR A C 1
ATOM 1626 O O . THR A 1 216 ? 4.522 2.272 -25.557 1.00 77.06 216 THR A O 1
ATOM 1629 N N . LEU A 1 217 ? 6.686 1.705 -25.708 1.00 78.75 217 LEU A N 1
ATOM 1630 C CA . LEU A 1 217 ? 7.177 3.073 -25.500 1.00 78.75 217 LEU A CA 1
ATOM 1631 C C . LEU A 1 217 ? 6.808 4.005 -26.654 1.00 78.75 217 LEU A C 1
ATOM 1633 O O . LEU A 1 217 ? 6.419 5.147 -26.409 1.00 78.75 217 LEU A O 1
ATOM 1637 N N . ASP A 1 218 ? 6.888 3.532 -27.892 1.00 75.56 218 ASP A N 1
ATOM 1638 C CA . ASP A 1 218 ? 6.537 4.327 -29.064 1.00 75.56 218 ASP A CA 1
ATOM 1639 C C . ASP A 1 218 ? 5.034 4.621 -29.122 1.00 75.56 218 ASP A C 1
ATOM 1641 O O . ASP A 1 218 ? 4.650 5.745 -29.449 1.00 75.56 218 ASP A O 1
ATOM 1645 N N . VAL A 1 219 ? 4.176 3.686 -28.696 1.00 77.81 219 VAL A N 1
ATOM 1646 C CA . VAL A 1 219 ? 2.741 3.943 -28.490 1.00 77.81 219 VAL A CA 1
ATOM 1647 C C . VAL A 1 219 ? 2.523 5.013 -27.418 1.00 77.81 219 VAL A C 1
ATOM 1649 O O . VAL A 1 219 ? 1.722 5.922 -27.627 1.00 77.81 219 VAL A O 1
ATOM 1652 N N . GLN A 1 220 ? 3.246 4.962 -26.294 1.00 75.31 220 GLN A N 1
ATOM 1653 C CA . GLN A 1 220 ? 3.127 5.981 -25.240 1.00 75.31 220 GLN A CA 1
ATOM 1654 C C . GLN A 1 220 ? 3.593 7.365 -25.723 1.00 75.31 220 GLN A C 1
ATOM 1656 O O . GLN A 1 220 ? 2.908 8.356 -25.484 1.00 75.31 220 GLN A O 1
ATOM 1661 N N . ARG A 1 221 ? 4.693 7.442 -26.481 1.00 76.44 221 ARG A N 1
ATOM 1662 C CA . ARG A 1 221 ? 5.173 8.685 -27.118 1.00 76.44 221 ARG A CA 1
ATOM 1663 C C . ARG A 1 221 ? 4.219 9.197 -28.203 1.00 76.44 221 ARG A C 1
ATOM 1665 O O . ARG A 1 221 ? 4.043 10.403 -28.373 1.00 76.44 221 ARG A O 1
ATOM 1672 N N . GLY A 1 222 ? 3.607 8.293 -28.965 1.00 67.62 222 GLY A N 1
ATOM 1673 C CA . GLY A 1 222 ? 2.598 8.615 -29.974 1.00 67.62 222 GLY A CA 1
ATOM 1674 C C . GLY A 1 222 ? 1.308 9.151 -29.352 1.00 67.62 222 GLY A C 1
ATOM 1675 O O . GLY A 1 222 ? 0.747 10.126 -29.850 1.00 67.62 222 GLY A O 1
ATOM 1676 N N . ALA A 1 223 ? 0.883 8.579 -28.223 1.00 61.34 223 ALA A N 1
ATOM 1677 C CA . ALA A 1 223 ? -0.248 9.063 -27.439 1.00 61.34 223 ALA A CA 1
ATOM 1678 C C . ALA A 1 223 ? -0.007 10.482 -26.895 1.00 61.34 223 ALA A C 1
ATOM 1680 O O . ALA A 1 223 ? -0.918 11.302 -26.951 1.00 61.34 223 ALA A O 1
ATOM 1681 N N . GLU A 1 224 ? 1.220 10.816 -26.474 1.00 55.44 224 GLU A N 1
ATOM 1682 C CA . GLU A 1 224 ? 1.595 12.184 -26.071 1.00 55.44 224 GLU A CA 1
ATOM 1683 C C . GLU A 1 224 ? 1.467 13.201 -27.212 1.00 55.44 224 GLU A C 1
ATOM 1685 O O . GLU A 1 224 ? 1.031 14.329 -26.988 1.00 55.44 224 GLU A O 1
ATOM 1690 N N . ARG A 1 225 ? 1.791 12.809 -28.452 1.00 55.16 225 ARG A N 1
ATOM 1691 C CA . ARG A 1 225 ? 1.589 13.666 -29.636 1.00 55.16 225 ARG A CA 1
ATOM 1692 C C . ARG A 1 225 ? 0.118 13.793 -30.043 1.00 55.16 225 ARG A C 1
ATOM 1694 O O . ARG A 1 225 ? -0.227 14.732 -30.754 1.00 55.16 225 ARG A O 1
ATOM 1701 N N . SER A 1 226 ? -0.729 12.851 -29.624 1.00 42.91 226 SER A N 1
ATOM 1702 C CA . SER A 1 226 ? -2.142 12.752 -30.007 1.00 42.91 226 SER A CA 1
ATOM 1703 C C . SER A 1 226 ? -3.122 13.209 -28.921 1.00 42.91 226 SER A C 1
ATOM 1705 O O . SER A 1 226 ? -4.325 13.182 -29.173 1.00 42.91 226 SER A O 1
ATOM 1707 N N . THR A 1 227 ? -2.667 13.630 -27.740 1.00 44.94 227 THR A N 1
ATOM 1708 C CA . THR A 1 227 ? -3.475 14.449 -26.825 1.00 44.94 227 THR A CA 1
ATOM 1709 C C . THR A 1 227 ? -3.359 15.912 -27.247 1.00 44.94 227 THR A C 1
ATOM 1711 O O . THR A 1 227 ? -2.407 16.573 -26.833 1.00 44.94 227 THR A O 1
ATOM 1714 N N . PRO A 1 228 ? -4.273 16.454 -28.075 1.00 42.09 228 PRO A N 1
ATOM 1715 C CA . PRO A 1 228 ? -4.383 17.895 -28.190 1.00 42.09 228 PRO A CA 1
ATOM 1716 C C . PRO A 1 228 ? -4.785 18.456 -26.822 1.00 42.09 228 PRO A C 1
ATOM 1718 O O . PRO A 1 228 ? -5.654 17.894 -26.148 1.00 42.09 228 PRO A O 1
ATOM 1721 N N . ASP A 1 229 ? -4.172 19.576 -26.443 1.00 44.31 229 ASP A N 1
ATOM 1722 C CA . ASP A 1 229 ? -4.681 20.514 -25.440 1.00 44.31 229 ASP A CA 1
ATOM 1723 C C . ASP A 1 229 ? -6.077 20.996 -25.871 1.00 44.31 229 ASP A C 1
ATOM 1725 O O . ASP A 1 229 ? -6.262 22.100 -26.378 1.00 44.31 229 ASP A O 1
ATOM 1729 N N . VAL A 1 230 ? -7.095 20.155 -25.715 1.00 43.19 230 VAL A N 1
ATOM 1730 C CA . VAL A 1 230 ? -8.481 20.603 -25.714 1.00 43.19 230 VAL A CA 1
ATOM 1731 C C . VAL A 1 230 ? -8.861 20.734 -24.254 1.00 43.19 230 VAL A C 1
ATOM 1733 O O . VAL A 1 230 ? -9.450 19.844 -23.642 1.00 43.19 230 VAL A O 1
ATOM 1736 N N . VAL A 1 231 ? -8.516 21.890 -23.693 1.00 44.06 231 VAL A N 1
ATOM 1737 C CA . VAL A 1 231 ? -9.347 22.485 -22.653 1.00 44.06 231 VAL A CA 1
ATOM 1738 C C . VAL A 1 231 ? -10.717 22.664 -23.302 1.00 44.06 231 VAL A C 1
ATOM 1740 O O . VAL A 1 231 ? -10.943 23.626 -24.027 1.00 44.06 231 VAL A O 1
ATOM 1743 N N . VAL A 1 232 ? -11.615 21.694 -23.125 1.00 41.25 232 VAL A N 1
ATOM 1744 C CA . VAL A 1 232 ? -13.040 21.933 -23.341 1.00 41.25 232 VAL A CA 1
ATOM 1745 C C . VAL A 1 232 ? -13.457 22.807 -22.161 1.00 41.25 232 VAL A C 1
ATOM 1747 O O . VAL A 1 232 ? -13.451 22.303 -21.033 1.00 41.25 232 VAL A O 1
ATOM 1750 N N . PRO A 1 233 ? -13.768 24.104 -22.345 1.00 40.56 233 PRO A N 1
ATOM 1751 C CA . PRO A 1 233 ? -14.471 24.833 -21.308 1.00 40.56 233 PRO A CA 1
ATOM 1752 C C . PRO A 1 233 ? -15.795 24.104 -21.095 1.00 40.56 233 PRO A C 1
ATOM 1754 O O . PRO A 1 233 ? -16.645 24.046 -21.984 1.00 40.56 233 PRO A O 1
ATOM 1757 N N . VAL A 1 234 ? -15.944 23.481 -19.930 1.00 44.00 234 VAL A N 1
ATOM 1758 C CA . VAL A 1 234 ? -17.246 23.003 -19.482 1.00 44.00 234 VAL A CA 1
ATOM 1759 C C . VAL A 1 234 ? -18.087 24.259 -19.296 1.00 44.00 234 VAL A C 1
ATOM 1761 O O . VAL A 1 234 ? -17.801 25.071 -18.418 1.00 44.00 234 VAL A O 1
ATOM 1764 N N . ALA A 1 235 ? -19.078 24.448 -20.165 1.00 44.31 235 ALA A N 1
ATOM 1765 C CA . ALA A 1 235 ? -20.125 25.429 -19.953 1.00 44.31 235 ALA A CA 1
ATOM 1766 C C . ALA A 1 235 ? -20.893 25.012 -18.692 1.00 44.31 235 ALA A C 1
ATOM 1768 O O . ALA A 1 235 ? -21.727 24.111 -18.730 1.00 44.31 235 ALA A O 1
ATOM 1769 N N . GLY A 1 236 ? -20.538 25.615 -17.561 1.00 38.16 236 GLY A N 1
ATOM 1770 C CA . GLY A 1 236 ? -21.392 25.655 -16.389 1.00 38.16 236 GLY A CA 1
ATOM 1771 C C . GLY A 1 236 ? -22.394 26.782 -16.578 1.00 38.16 236 GLY A C 1
ATOM 1772 O O . GLY A 1 236 ? -22.039 27.953 -16.453 1.00 38.16 236 GLY A O 1
ATOM 1773 N N . GLU A 1 237 ? -23.629 26.415 -16.903 1.00 47.44 237 GLU A N 1
ATOM 1774 C CA . GLU A 1 237 ? -24.806 27.170 -16.488 1.00 47.44 237 GLU A CA 1
ATOM 1775 C C . GLU A 1 237 ? -24.771 27.287 -14.956 1.00 47.44 237 GLU A C 1
ATOM 1777 O O . GLU A 1 237 ? -25.009 26.309 -14.258 1.00 47.44 237 GLU A O 1
ATOM 1782 N N . ASP A 1 238 ? -24.335 28.445 -14.461 1.00 45.22 238 ASP A N 1
ATOM 1783 C CA . ASP A 1 238 ? -24.838 29.121 -13.254 1.00 45.22 238 ASP A CA 1
ATOM 1784 C C . ASP A 1 238 ? -24.038 30.422 -13.065 1.00 45.22 238 ASP A C 1
ATOM 1786 O O . ASP A 1 238 ? -23.206 30.582 -12.172 1.00 45.22 238 ASP A O 1
ATOM 1790 N N . GLN A 1 239 ? -24.275 31.382 -13.963 1.00 39.78 239 GLN A N 1
ATOM 1791 C CA . GLN A 1 239 ? -24.109 32.791 -13.618 1.00 39.78 239 GLN A CA 1
ATOM 1792 C C . GLN A 1 239 ? -25.399 33.224 -12.922 1.00 39.78 239 GLN A C 1
ATOM 1794 O O . GLN A 1 239 ? -26.352 33.659 -13.563 1.00 39.78 239 GLN A O 1
ATOM 1799 N N . ALA A 1 240 ? -25.441 33.066 -11.601 1.00 41.41 240 ALA A N 1
ATOM 1800 C CA . ALA A 1 240 ? -26.307 33.907 -10.794 1.00 41.41 240 ALA A CA 1
ATOM 1801 C C . ALA A 1 240 ? -25.686 35.310 -10.804 1.00 41.41 240 ALA A C 1
ATOM 1803 O O . ALA A 1 240 ? -24.618 35.521 -10.230 1.00 41.41 240 ALA A O 1
ATOM 1804 N N . ASP A 1 241 ? -26.336 36.230 -11.515 1.00 42.41 241 ASP A N 1
ATOM 1805 C CA . ASP A 1 241 ? -26.077 37.666 -11.453 1.00 42.41 241 ASP A CA 1
ATOM 1806 C C . ASP A 1 241 ? -26.137 38.129 -9.990 1.00 42.41 241 ASP A C 1
ATOM 1808 O O . ASP A 1 241 ? -27.206 38.237 -9.385 1.00 42.41 241 ASP A O 1
ATOM 1812 N N . GLU A 1 242 ? -24.972 38.404 -9.413 1.00 42.41 242 GLU A N 1
ATOM 1813 C CA . GLU A 1 242 ? -24.846 39.177 -8.185 1.00 42.41 242 GLU A CA 1
ATOM 1814 C C . GLU A 1 242 ? -24.931 40.663 -8.594 1.00 42.41 242 GLU A C 1
ATOM 1816 O O . GLU A 1 242 ? -24.075 41.136 -9.349 1.00 42.41 242 GLU A O 1
ATOM 1821 N N . PRO A 1 243 ? -25.976 41.417 -8.201 1.00 45.91 243 PRO A N 1
ATOM 1822 C CA . PRO A 1 243 ? -26.104 42.814 -8.602 1.00 45.91 243 PRO A CA 1
ATOM 1823 C C . PRO A 1 243 ? -24.964 43.647 -7.991 1.00 45.91 243 PRO A C 1
ATOM 1825 O O . PRO A 1 243 ? -24.605 43.429 -6.830 1.00 45.91 243 PRO A O 1
ATOM 1828 N N . PRO A 1 244 ? -24.389 44.618 -8.729 1.00 50.47 244 PRO A N 1
ATOM 1829 C CA . PRO A 1 244 ? -23.262 45.393 -8.236 1.00 50.47 244 PRO A CA 1
ATOM 1830 C C . PRO A 1 244 ? -23.649 46.184 -6.986 1.00 50.47 244 PRO A C 1
ATOM 1832 O O . PRO A 1 244 ? -24.695 46.832 -6.932 1.00 50.47 244 PRO A O 1
ATOM 1835 N N . ALA A 1 245 ? -22.764 46.130 -5.991 1.00 44.00 245 ALA A N 1
ATOM 1836 C CA . ALA A 1 245 ? -22.843 46.906 -4.767 1.00 44.00 245 ALA A CA 1
ATOM 1837 C C . ALA A 1 245 ? -22.982 48.401 -5.090 1.00 44.00 245 ALA A C 1
ATOM 1839 O O . ALA A 1 245 ? -22.055 49.035 -5.595 1.00 44.00 245 ALA A O 1
ATOM 1840 N N . SER A 1 246 ? -24.152 48.955 -4.785 1.00 45.03 246 SER A N 1
ATOM 1841 C CA . SER A 1 246 ? -24.378 50.393 -4.747 1.00 45.03 246 SER A CA 1
ATOM 1842 C C . SER A 1 246 ? -23.430 51.027 -3.729 1.00 45.03 246 SER A C 1
ATOM 1844 O O . SER A 1 246 ? -23.394 50.618 -2.566 1.00 45.03 246 SER A O 1
ATOM 1846 N N . GLU A 1 247 ? -22.677 52.035 -4.167 1.00 46.19 247 GLU A N 1
ATOM 1847 C CA . GLU A 1 247 ? -21.928 52.941 -3.297 1.00 46.19 247 GLU A CA 1
ATOM 1848 C C . GLU A 1 247 ? -22.829 53.462 -2.163 1.00 46.19 247 GLU A C 1
ATOM 1850 O O . GLU A 1 247 ? -23.957 53.899 -2.426 1.00 46.19 247 GLU A O 1
ATOM 1855 N N . PRO A 1 248 ? -22.371 53.475 -0.899 1.00 50.19 248 PRO A N 1
ATOM 1856 C CA . PRO A 1 248 ? -23.076 54.205 0.137 1.00 50.19 248 PRO A CA 1
ATOM 1857 C C . PRO A 1 248 ? -22.933 55.705 -0.134 1.00 50.19 248 PRO A C 1
ATOM 1859 O O . PRO A 1 248 ? -21.880 56.309 0.075 1.00 50.19 248 PRO A O 1
ATOM 1862 N N . ALA A 1 249 ? -24.030 56.300 -0.599 1.00 45.59 249 ALA A N 1
ATOM 1863 C CA . ALA A 1 249 ? -24.226 57.736 -0.630 1.00 45.59 249 ALA A CA 1
ATOM 1864 C C . ALA A 1 249 ? -23.985 58.323 0.768 1.00 45.59 249 ALA A C 1
ATOM 1866 O O . ALA A 1 249 ? -24.581 57.894 1.759 1.00 45.59 249 ALA A O 1
ATOM 1867 N N . ALA A 1 250 ? -23.116 59.329 0.820 1.00 52.53 250 ALA A N 1
ATOM 1868 C CA . ALA A 1 250 ? -22.920 60.194 1.968 1.00 52.53 250 ALA A CA 1
ATOM 1869 C C . ALA A 1 250 ? -24.242 60.900 2.331 1.00 52.53 250 ALA A C 1
ATOM 1871 O O . ALA A 1 250 ? -24.616 61.907 1.736 1.00 52.53 250 ALA A O 1
ATOM 1872 N N . LEU A 1 251 ? -24.944 60.352 3.319 1.00 47.50 251 LEU A N 1
ATOM 1873 C CA . LEU A 1 251 ? -25.892 61.057 4.178 1.00 47.50 251 LEU A CA 1
ATOM 1874 C C . LEU A 1 251 ? -25.102 61.350 5.455 1.00 47.50 251 LEU A C 1
ATOM 1876 O O . LEU A 1 251 ? -24.702 60.439 6.167 1.00 47.50 251 LEU A O 1
ATOM 1880 N N . GLY A 1 252 ? -24.683 62.584 5.683 1.00 45.88 252 GLY A N 1
ATOM 1881 C CA . GLY A 1 252 ? -25.615 63.646 6.026 1.00 45.88 252 GLY A CA 1
ATOM 1882 C C . GLY A 1 252 ? -25.475 63.843 7.527 1.00 45.88 252 GLY A C 1
ATOM 1883 O O . GLY A 1 252 ? -26.286 63.348 8.301 1.00 45.88 252 GLY A O 1
ATOM 1884 N N . ASP A 1 253 ? -24.378 64.499 7.900 1.00 47.09 253 ASP A N 1
ATOM 1885 C CA . ASP A 1 253 ? -24.093 64.987 9.242 1.00 47.09 253 ASP A CA 1
ATOM 1886 C C . ASP A 1 253 ? -25.170 66.026 9.594 1.00 47.09 253 ASP A C 1
ATOM 1888 O O . ASP A 1 253 ? -25.084 67.198 9.230 1.00 47.09 253 ASP A O 1
ATOM 1892 N N . MET A 1 254 ? -26.271 65.555 10.182 1.00 48.97 254 MET A N 1
ATOM 1893 C CA . MET A 1 254 ? -27.301 66.399 10.775 1.00 48.97 254 MET A CA 1
ATOM 1894 C C . MET A 1 254 ? -27.131 66.356 12.285 1.00 48.97 254 MET A C 1
ATOM 1896 O O . MET A 1 254 ? -27.647 65.492 12.990 1.00 48.97 254 MET A O 1
ATOM 1900 N N . THR A 1 255 ? -26.385 67.356 12.738 1.00 49.38 255 THR A N 1
ATOM 1901 C CA . THR A 1 255 ? -26.499 68.019 14.032 1.00 49.38 255 THR A CA 1
ATOM 1902 C C . THR A 1 255 ? -27.940 68.010 14.551 1.00 49.38 255 THR A C 1
ATOM 1904 O O . THR A 1 255 ? -28.800 68.710 14.014 1.00 49.38 255 THR A O 1
ATOM 1907 N N . ILE A 1 256 ? -28.196 67.270 15.629 1.00 48.16 256 ILE A N 1
ATOM 1908 C CA . ILE A 1 256 ? -29.315 67.563 16.524 1.00 48.16 256 ILE A CA 1
ATOM 1909 C C . ILE A 1 256 ? -28.731 68.413 17.644 1.00 48.16 256 ILE A C 1
ATOM 1911 O O . ILE A 1 256 ? -27.952 67.932 18.467 1.00 48.16 256 ILE A O 1
ATOM 1915 N N . GLY A 1 257 ? -29.061 69.702 17.583 1.00 47.47 257 GLY A N 1
ATOM 1916 C CA . GLY A 1 257 ? -28.809 70.656 18.647 1.00 47.47 257 GLY A CA 1
ATOM 1917 C C . GLY A 1 257 ? -29.512 70.221 19.926 1.00 47.47 257 GLY A C 1
ATOM 1918 O O . GLY A 1 257 ? -30.671 69.801 19.912 1.00 47.47 257 GLY A O 1
ATOM 1919 N N . ALA A 1 258 ? -28.750 70.307 21.007 1.00 47.75 258 ALA A N 1
ATOM 1920 C CA . ALA A 1 258 ? -29.264 70.559 22.336 1.00 47.75 258 ALA A CA 1
ATOM 1921 C C . ALA A 1 258 ? -29.800 72.003 22.423 1.00 47.75 258 ALA A C 1
ATOM 1923 O O . ALA A 1 258 ? -29.539 72.807 21.525 1.00 47.75 258 ALA A O 1
ATOM 1924 N N . ASP A 1 259 ? -30.483 72.269 23.536 1.00 52.38 259 ASP A N 1
ATOM 1925 C CA . ASP A 1 259 ? -31.041 73.542 24.020 1.00 52.38 259 ASP A CA 1
ATOM 1926 C C . ASP A 1 259 ? -32.529 73.725 23.633 1.00 52.38 259 ASP A C 1
ATOM 1928 O O . ASP A 1 259 ? -32.904 73.621 22.468 1.00 52.38 259 ASP A O 1
ATOM 1932 N N . ASP A 1 260 ? -33.467 73.976 24.547 1.00 50.97 260 ASP A N 1
ATOM 1933 C CA . ASP A 1 260 ? -33.366 74.311 25.970 1.00 50.97 260 ASP A CA 1
ATOM 1934 C C . ASP A 1 260 ? -34.757 74.184 26.637 1.00 50.97 260 ASP A C 1
ATOM 1936 O O . ASP A 1 260 ? -35.749 73.868 25.972 1.00 50.97 260 ASP A O 1
ATOM 1940 N N . GLU A 1 261 ? -34.763 74.415 27.952 1.00 42.91 261 GLU A N 1
ATOM 1941 C CA . GLU A 1 261 ? -35.858 74.868 28.841 1.00 42.91 261 GLU A CA 1
ATOM 1942 C C . GLU A 1 261 ? -37.140 75.465 28.215 1.00 42.91 261 GLU A C 1
ATOM 1944 O O . GLU A 1 261 ? -37.070 76.305 27.288 1.00 42.91 261 GLU A O 1
#

Nearest PDB structures (foldseek):
  6ixv-assembly3_C  TM=3.561E-01  e=2.993E-01  Homo sapiens
  6ixe-assembly1_A  TM=2.857E-01  e=4.423E-01  Homo sapiens
  6ixf-assembly1_A  TM=2.747E-01  e=7.728E-01  Homo sapiens

Secondary structure (DSSP, 8-state):
-EEEEEEE-TTS-EEEEEEE-GGG-S-HHHHHHHHHHHHHHHHHHHHHHHHHHHHHHHHHHHHHHHHHHHHHHHTTPPP-HHHHHHHHHHHHHHHHHHHHHHHHHHHHHHHHHHHHHHHHHHHHHHHHHHHHHHHHHHHHHHHHHHHHHHHHHHHHHHHHHHHHHHHHHHHHHHTTS------TTS-----HHHHHHHHHHHHHHHHHHHHHHHHHHHHHHHHHHH-----------------------------------

Radius of gyration: 39.47 Å; Cα contacts (8 Å, |Δi|>4): 125; chains: 1; bounding box: 84×123×81 Å

Foldseek 3Di:
DKDWQFDADPVRDTDTDIGPQLVPQPDVQLSVLVVQLVVLSVQLVVLVVQLVVLVVQLVVLVVVLVVQQVVCVVVVHDRPVVVSVVSNVVSVVSNVVSVVSNVVSVVVSVVSSVSSVVSCVVCVVVRVVVVLVVLVVVLVVLVVVLVVLVVVLVVVVVVVVVVVVVVVVVVVVVVVPDDDDDDPDDPPDDPPVVVSVVSVVVSVVSVVVSVVSVVVSVVVVVVVVVPDPPPPPPPDPDPPDDDDDDDPDDDDPDDDDDDDD